Protein AF-A0A956LWU1-F1 (afdb_monomer)

Organism: Eiseniibacteriota bacterium (NCBI:txid2212470)

Foldseek 3Di:
DDPDPDDLVLLLCLLVVVDDPVSNVVLVVVLVVDVVSVVSSVVSNVVVVVVVPDPDDPDPPVVVVVVVVVVVVVVCVVVVPPPPPPPPVDCVVVVVVVVVVVVVVVVCVVPPPDDPDDPPPDPVCVPPDDPPCVVVVVVVVVVVVVVVVVVVVVVVVVVVVCVVVVVVVVVVVVVVVVVVVVVVVVVVVVVVVVVVVVPDPPPPPPPPPDD

Solvent-accessible surface area (backbone atoms only — not comparable to full-atom values): 12687 Å² total; per-residue (Å²): 134,84,82,72,90,71,59,68,66,61,44,49,36,54,47,73,63,74,50,55,74,78,57,41,56,55,52,50,55,48,35,75,74,30,70,65,58,36,51,50,32,50,53,47,40,50,51,52,48,55,63,66,65,49,79,81,70,83,75,60,70,74,52,53,56,51,51,52,50,48,54,51,50,53,50,48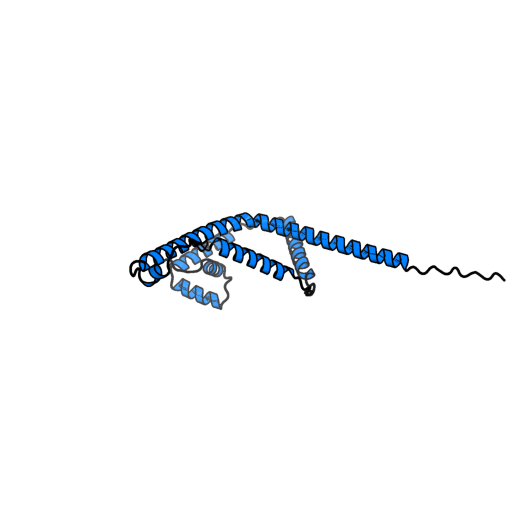,62,59,64,71,58,71,62,71,84,73,81,68,84,66,61,61,65,58,54,53,50,52,53,52,51,52,53,51,52,51,48,51,62,71,69,52,81,84,79,84,78,71,98,73,81,59,70,68,59,73,76,74,62,57,92,75,47,62,63,54,55,52,49,53,52,50,51,49,51,51,52,50,56,54,52,49,52,55,50,53,57,51,51,60,68,40,48,64,56,52,53,51,50,52,52,50,51,53,52,52,51,53,52,52,53,50,54,54,52,52,52,52,51,51,51,52,53,50,50,54,63,70,64,57,74,78,76,76,76,73,79,76,80,82,128

Mean predicted aligned error: 18.38 Å

pLDDT: mean 79.81, std 14.6, range [48.12, 98.44]

Secondary structure (DSSP, 8-state):
-------HHHHHHHHHT-S-HHHHHHHHHHHHH-HHHHHHHHHHHHHHHHHHHS--PPPPHHHHHHHHHHHHHHHHHHHTT---------SHHHHHHHHHHHHHHHHHHHH--S-S--TT--THHHHHS-TTSHHHHHHHHHHHHHHHHHHHHHHHHHHHHHHHHHHHHHHHHHHHHHHHHHHHHHHHHHHHHHHHHHT------------

Radius of gyration: 34.83 Å; Cα contacts (8 Å, |Δi|>4): 32; chains: 1; bounding box: 88×81×87 Å

InterPro domains:
  IPR041916 Anti-sigma factor, zinc-finger domain superfamily [G3DSA:1.10.10.1320] (8-59)
  IPR051474 Anti-sigma-K/W factor [PTHR37461] (7-109)

Sequence (211 aa):
MTRCACDQSLLLEFALGDLEPSQRSRVEAQVRQCPACASEVRRYRELIGDLGALPIAPFPIQLEEVLVRSAIQARRGMAGRKTAPRREFSWTPVLCAAAGLAIVAVLVLILRPGNLVGPGSSVDEVVYGGVGRGATAFQDLVELYANIQQGWRILVEFLTKLAPVWRALRAALAAVGAVRIGLAAVSVLAVVALLWRLGRPKRKMGHANAR

Structure (mmCIF, N/CA/C/O backbone):
data_AF-A0A956LWU1-F1
#
_entry.id   AF-A0A956LWU1-F1
#
loop_
_atom_site.group_PDB
_atom_site.id
_atom_site.type_symbol
_atom_site.label_atom_id
_atom_site.label_alt_id
_atom_site.label_comp_id
_atom_site.label_asym_id
_atom_site.label_entity_id
_atom_site.label_seq_id
_atom_site.pdbx_PDB_ins_code
_atom_site.Cartn_x
_atom_site.Cartn_y
_atom_site.Cartn_z
_atom_site.occupancy
_atom_site.B_iso_or_equiv
_atom_site.auth_seq_id
_atom_site.auth_comp_id
_atom_site.auth_asym_id
_atom_site.auth_atom_id
_atom_site.pdbx_PDB_model_num
ATOM 1 N N . MET A 1 1 ? -22.935 2.719 25.457 1.00 51.91 1 MET A N 1
ATOM 2 C CA . MET A 1 1 ? -22.063 1.858 24.629 1.00 51.91 1 MET A CA 1
ATOM 3 C C . MET A 1 1 ? -20.716 2.547 24.474 1.00 51.91 1 MET A C 1
ATOM 5 O O . MET A 1 1 ? -20.567 3.419 23.627 1.00 51.91 1 MET A O 1
ATOM 9 N N . THR A 1 2 ? -19.767 2.250 25.357 1.00 58.31 2 THR A N 1
ATOM 10 C CA . THR A 1 2 ? -18.397 2.772 25.292 1.00 58.31 2 THR A CA 1
ATOM 11 C C . THR A 1 2 ? -17.702 2.157 24.082 1.00 58.31 2 THR A C 1
ATOM 13 O O . THR A 1 2 ? -17.543 0.941 24.008 1.00 58.31 2 THR A O 1
ATOM 16 N N . ARG A 1 3 ? -17.333 2.986 23.098 1.00 67.56 3 ARG A N 1
ATOM 17 C CA . ARG A 1 3 ? -16.511 2.543 21.968 1.00 67.56 3 ARG A CA 1
ATOM 18 C C . ARG A 1 3 ? -15.149 2.148 22.529 1.00 67.56 3 ARG A C 1
ATOM 20 O O . ARG A 1 3 ? -14.429 3.001 23.041 1.00 67.56 3 ARG A O 1
ATOM 27 N N . CYS A 1 4 ? -14.834 0.859 22.501 1.00 78.00 4 CYS A N 1
ATOM 28 C CA . CYS A 1 4 ? -13.504 0.395 22.857 1.00 78.00 4 CYS A CA 1
ATOM 29 C C . CYS A 1 4 ? -12.555 0.778 21.715 1.00 78.00 4 CYS A C 1
ATOM 31 O O . CYS A 1 4 ? -12.878 0.554 20.551 1.00 78.00 4 CYS A O 1
ATOM 33 N N . ALA A 1 5 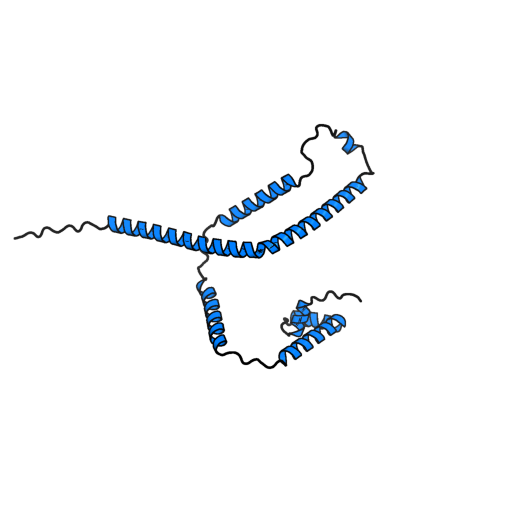? -11.411 1.380 22.031 1.00 83.25 5 ALA A N 1
ATOM 34 C CA . ALA A 1 5 ? -10.408 1.780 21.047 1.00 83.25 5 ALA A CA 1
ATOM 35 C C . ALA A 1 5 ? -9.516 0.589 20.631 1.00 83.25 5 ALA A C 1
ATOM 37 O O . ALA A 1 5 ? -8.294 0.716 20.618 1.00 83.25 5 ALA A O 1
ATOM 38 N N . CYS A 1 6 ? -10.099 -0.591 20.366 1.00 85.50 6 CYS A N 1
ATOM 39 C CA . CYS A 1 6 ? -9.339 -1.695 19.772 1.00 85.50 6 CYS A CA 1
ATOM 40 C C . CYS A 1 6 ? -9.097 -1.359 18.288 1.00 85.50 6 CYS A C 1
ATOM 42 O O . CYS A 1 6 ? -10.023 -0.992 17.565 1.00 85.50 6 CYS A O 1
ATOM 44 N N . ASP A 1 7 ? -7.847 -1.452 17.844 1.00 95.12 7 ASP A N 1
ATOM 45 C CA . ASP A 1 7 ? -7.496 -1.313 16.433 1.00 95.12 7 ASP A CA 1
ATOM 46 C C . ASP A 1 7 ? -8.076 -2.504 15.657 1.00 95.12 7 ASP A C 1
ATOM 48 O O . ASP A 1 7 ? -7.764 -3.664 15.942 1.00 95.12 7 ASP A O 1
ATOM 52 N N . GLN A 1 8 ? -8.954 -2.222 14.693 1.00 95.56 8 GLN A N 1
ATOM 53 C CA . GLN A 1 8 ? -9.636 -3.251 13.907 1.00 95.56 8 GLN A CA 1
ATOM 54 C C . GLN A 1 8 ? -8.660 -4.111 13.097 1.00 95.56 8 GLN A C 1
ATOM 56 O O . GLN A 1 8 ? -8.933 -5.293 12.888 1.00 95.56 8 GLN A O 1
ATOM 61 N N . SER A 1 9 ? -7.525 -3.545 12.673 1.00 96.62 9 SER A N 1
ATOM 62 C CA . SER A 1 9 ? -6.511 -4.288 11.920 1.00 96.62 9 SER A CA 1
ATOM 63 C C . SER A 1 9 ? -5.863 -5.378 12.782 1.00 96.62 9 SER A C 1
ATOM 65 O O . SER A 1 9 ? -5.813 -6.536 12.372 1.00 96.62 9 SER A O 1
ATOM 67 N N . LEU A 1 10 ? -5.508 -5.050 14.029 1.00 97.06 10 LEU A N 1
ATOM 68 C CA . LEU A 1 10 ? -4.947 -5.983 15.013 1.00 97.06 10 LEU A CA 1
ATOM 69 C C . LEU A 1 10 ? -5.917 -7.118 15.377 1.00 97.06 10 LEU A C 1
ATOM 71 O O . LEU A 1 10 ? -5.494 -8.261 15.549 1.00 97.06 10 LEU A O 1
ATOM 75 N N . LEU A 1 11 ? -7.220 -6.831 15.488 1.00 97.69 11 LEU A N 1
ATOM 76 C CA . LEU A 1 11 ? -8.232 -7.868 15.739 1.00 97.69 11 LEU A CA 1
ATOM 77 C C . LEU A 1 11 ? -8.407 -8.814 14.544 1.00 97.69 11 LEU A C 1
ATOM 79 O O . LEU A 1 11 ? -8.605 -10.014 14.750 1.00 97.69 11 LEU A O 1
ATOM 83 N N . LEU A 1 12 ? -8.313 -8.299 13.314 1.00 97.81 12 LEU A N 1
ATOM 84 C CA . LEU A 1 12 ? -8.358 -9.113 12.100 1.00 97.81 12 LEU A CA 1
ATOM 85 C C . LEU A 1 12 ? -7.115 -10.011 11.981 1.00 97.81 12 LEU A C 1
ATOM 87 O O . LEU A 1 12 ? -7.258 -11.211 11.761 1.00 97.81 12 LEU A O 1
ATOM 91 N N . GLU A 1 13 ? -5.912 -9.475 12.199 1.00 97.81 13 GLU A N 1
ATOM 92 C CA . GLU A 1 13 ? -4.665 -10.259 12.211 1.00 97.81 13 GLU A CA 1
ATOM 93 C C . GLU A 1 13 ? -4.673 -11.334 13.311 1.00 97.81 13 GLU A C 1
ATOM 95 O O . GLU A 1 13 ? -4.242 -12.471 13.096 1.00 97.81 13 GLU A O 1
ATOM 100 N N . PHE A 1 14 ? -5.233 -11.018 14.485 1.00 98.25 14 PHE A N 1
ATOM 101 C CA . PHE A 1 14 ? -5.454 -11.997 15.550 1.00 98.25 14 PHE A CA 1
ATOM 102 C C . PHE A 1 14 ? -6.432 -13.103 15.134 1.00 98.25 14 PHE A C 1
ATOM 104 O O . PHE A 1 14 ? -6.226 -14.268 15.481 1.00 98.25 14 PHE A O 1
ATOM 111 N N . ALA A 1 15 ? -7.498 -12.756 14.407 1.00 98.19 15 ALA A N 1
ATOM 112 C CA . ALA A 1 15 ? -8.467 -13.723 13.902 1.00 98.19 15 ALA A CA 1
ATOM 113 C C . ALA A 1 15 ? -7.870 -14.641 12.821 1.00 98.19 15 ALA A C 1
ATOM 115 O O . ALA A 1 15 ? -8.185 -15.830 12.824 1.00 98.19 15 ALA A O 1
ATOM 116 N N . LEU A 1 16 ? -6.991 -14.111 11.962 1.00 97.94 16 LEU A N 1
ATOM 117 C CA . LEU A 1 16 ? -6.249 -14.859 10.937 1.00 97.94 16 LEU A CA 1
ATOM 118 C C . LEU A 1 16 ? -5.131 -15.739 11.520 1.00 97.94 16 LEU A C 1
ATOM 120 O O . LEU A 1 16 ? -4.744 -16.726 10.904 1.00 97.94 16 LEU A O 1
ATOM 124 N N . GLY A 1 17 ? -4.639 -15.421 12.722 1.00 97.75 17 GLY A N 1
ATOM 125 C CA . GLY A 1 17 ? -3.536 -16.145 13.360 1.00 97.75 17 GLY A CA 1
ATOM 126 C C . GLY A 1 17 ? -2.142 -15.654 12.954 1.00 97.75 17 GLY A C 1
ATOM 127 O O . GLY A 1 17 ? -1.153 -16.287 13.329 1.00 97.75 17 GLY A O 1
ATOM 128 N N . ASP A 1 18 ? -2.059 -14.510 12.273 1.00 98.06 18 ASP A N 1
ATOM 129 C CA . ASP A 1 18 ? -0.823 -13.944 11.712 1.00 98.06 18 ASP A CA 1
ATOM 130 C C . ASP A 1 18 ? -0.031 -13.072 12.702 1.00 98.06 18 ASP A C 1
ATOM 132 O O . ASP A 1 18 ? 1.063 -12.602 12.396 1.00 98.06 18 ASP A O 1
ATOM 136 N N . LEU A 1 19 ? -0.543 -12.877 13.922 1.00 97.62 19 LEU A N 1
ATOM 137 C CA . LEU A 1 19 ? 0.148 -12.087 14.942 1.00 97.62 19 LEU A CA 1
ATOM 138 C C . LEU A 1 19 ? 1.375 -12.781 15.537 1.00 97.62 19 LEU A C 1
ATOM 140 O O . LEU A 1 19 ? 1.324 -13.965 15.899 1.00 97.62 19 LEU A O 1
ATOM 144 N N . GLU A 1 20 ? 2.422 -11.980 15.765 1.00 97.31 20 GLU A N 1
ATOM 145 C CA . GLU A 1 20 ? 3.628 -12.360 16.504 1.00 97.31 20 GLU A CA 1
ATOM 146 C C . GLU A 1 20 ? 3.269 -12.803 17.943 1.00 97.31 20 GLU A C 1
ATOM 148 O O . GLU A 1 20 ? 2.364 -12.220 18.556 1.00 97.31 20 GLU A O 1
ATOM 153 N N . PRO A 1 21 ? 3.955 -13.804 18.540 1.00 97.50 21 PRO A N 1
ATOM 154 C CA . PRO A 1 21 ? 3.586 -14.341 19.857 1.00 97.50 21 PRO A CA 1
ATOM 155 C C . PRO A 1 21 ? 3.470 -13.285 20.971 1.00 97.50 21 PRO A C 1
ATOM 157 O O . PRO A 1 21 ? 2.594 -13.371 21.837 1.00 97.50 21 PRO A O 1
ATOM 160 N N . SER A 1 22 ? 4.323 -12.257 20.930 1.00 95.50 22 SER A N 1
ATOM 161 C CA . SER A 1 22 ? 4.331 -11.153 21.895 1.00 95.50 22 SER A CA 1
ATOM 162 C C . SER A 1 22 ? 3.077 -10.272 21.792 1.00 95.50 22 SER A C 1
ATOM 164 O O . SER A 1 22 ? 2.502 -9.891 22.811 1.00 95.50 22 SER A O 1
ATOM 166 N N . GLN A 1 23 ? 2.606 -9.986 20.577 1.00 96.50 23 GLN A N 1
ATOM 167 C CA . GLN A 1 23 ? 1.397 -9.200 20.320 1.00 96.50 23 GLN A CA 1
ATOM 168 C C . GLN A 1 23 ? 0.133 -10.020 20.580 1.00 96.50 23 GLN A C 1
ATOM 170 O O . GLN A 1 23 ? -0.821 -9.519 21.178 1.00 96.50 23 GLN A O 1
ATOM 175 N N . ARG A 1 24 ? 0.153 -11.303 20.207 1.00 98.12 24 ARG A N 1
ATOM 176 C CA . ARG A 1 24 ? -0.963 -12.235 20.395 1.00 98.12 24 ARG A CA 1
ATOM 177 C C . ARG A 1 24 ? -1.422 -12.298 21.848 1.00 98.12 24 ARG A C 1
ATOM 179 O O . ARG A 1 24 ? -2.612 -12.165 22.104 1.00 98.12 24 ARG A O 1
ATOM 186 N N . SER A 1 25 ? -0.490 -12.438 22.793 1.00 97.81 25 SER A N 1
ATOM 187 C CA . SER A 1 25 ? -0.817 -12.497 24.227 1.00 97.81 25 SER A CA 1
ATOM 188 C C . SER A 1 25 ? -1.476 -11.211 24.752 1.00 97.81 25 SER A C 1
ATOM 190 O O . SER A 1 25 ? -2.388 -11.277 25.577 1.00 97.81 25 SER A O 1
ATOM 192 N N . ARG A 1 26 ? -1.079 -10.036 24.237 1.00 96.50 26 ARG A N 1
ATOM 193 C CA . ARG A 1 26 ? -1.695 -8.743 24.588 1.00 96.50 26 ARG A CA 1
ATOM 194 C C . ARG A 1 26 ? -3.123 -8.635 24.059 1.00 96.50 26 ARG A C 1
ATOM 196 O O . ARG A 1 26 ? -4.026 -8.286 24.817 1.00 96.50 26 ARG A O 1
ATOM 203 N N . VAL A 1 27 ? -3.326 -8.962 22.782 1.00 97.50 27 VAL A N 1
ATOM 204 C CA . VAL A 1 27 ? -4.657 -8.934 22.156 1.00 97.50 27 VAL A CA 1
ATOM 205 C C . VAL A 1 27 ? -5.572 -9.969 22.805 1.00 97.50 27 VAL A C 1
ATOM 207 O O . VAL A 1 27 ? -6.728 -9.673 23.090 1.00 97.50 27 VAL A O 1
ATOM 210 N N . GLU A 1 28 ? -5.055 -11.151 23.140 1.00 98.00 28 GLU A N 1
ATOM 211 C CA . GLU A 1 28 ? -5.815 -12.184 23.841 1.00 98.00 28 GLU A CA 1
ATOM 212 C C . GLU A 1 28 ? -6.288 -11.715 25.225 1.00 98.00 28 GLU A C 1
ATOM 214 O O . GLU A 1 28 ? -7.457 -11.902 25.571 1.00 98.00 28 GLU A O 1
ATOM 219 N N . ALA A 1 29 ? -5.424 -11.053 26.002 1.00 97.19 29 ALA A N 1
ATOM 220 C CA . ALA A 1 29 ? -5.810 -10.474 27.288 1.00 97.19 29 ALA A CA 1
ATOM 221 C C . ALA A 1 29 ? -6.917 -9.413 27.132 1.00 97.19 29 ALA A C 1
ATOM 223 O O . ALA A 1 29 ? -7.889 -9.420 27.889 1.00 97.19 29 ALA A O 1
ATOM 224 N N . GLN A 1 30 ? -6.818 -8.550 26.116 1.00 95.88 30 GLN A N 1
ATOM 225 C CA . GLN A 1 30 ? -7.833 -7.536 25.817 1.00 95.88 30 GLN A CA 1
ATOM 226 C C . GLN A 1 30 ? -9.166 -8.155 25.381 1.00 95.88 30 GLN A C 1
ATOM 228 O O . GLN A 1 30 ? -10.223 -7.739 25.853 1.00 95.88 30 GLN A O 1
ATOM 233 N N . VAL A 1 31 ? -9.131 -9.173 24.521 1.00 97.38 31 VAL A N 1
ATOM 234 C CA . VAL A 1 31 ? -10.320 -9.901 24.057 1.00 97.38 31 VAL A CA 1
ATOM 235 C C . VAL A 1 31 ? -11.033 -10.591 25.224 1.00 97.38 31 VAL A C 1
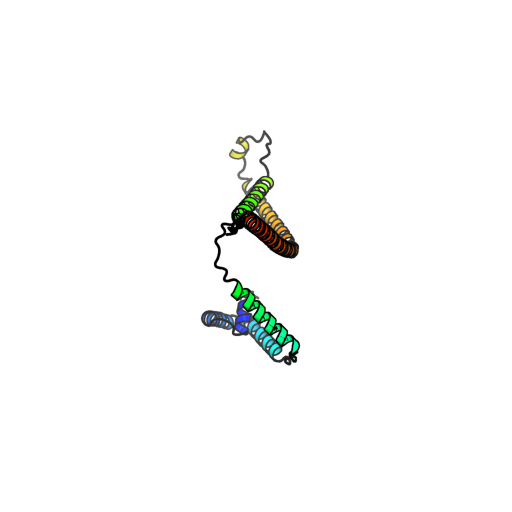ATOM 237 O O . VAL A 1 31 ? -12.260 -10.603 25.261 1.00 97.38 31 VAL A O 1
ATOM 240 N N . ARG A 1 32 ? -10.298 -11.101 26.221 1.00 97.62 32 ARG A N 1
ATOM 241 C CA . ARG A 1 32 ? -10.898 -11.669 27.444 1.00 97.62 32 ARG A CA 1
ATOM 242 C C . ARG A 1 32 ? -11.592 -10.620 28.318 1.00 97.62 32 ARG A C 1
ATOM 244 O O . ARG A 1 32 ? -12.561 -10.950 28.992 1.00 97.62 32 ARG A O 1
ATOM 251 N N . GLN A 1 33 ? -11.105 -9.379 28.324 1.00 96.56 33 GLN A N 1
ATOM 252 C CA . GLN A 1 33 ? -11.649 -8.295 29.153 1.00 96.56 33 GLN A CA 1
ATOM 253 C C . GLN A 1 33 ? -12.766 -7.502 28.460 1.00 96.56 33 GLN A C 1
ATOM 255 O O . GLN A 1 33 ? -13.621 -6.930 29.134 1.00 96.56 33 GLN A O 1
ATOM 260 N N . CYS A 1 34 ? -12.775 -7.452 27.125 1.00 96.44 34 CYS A N 1
ATOM 261 C CA . CYS A 1 34 ? -13.720 -6.655 26.351 1.00 96.44 34 CYS A CA 1
ATOM 262 C C . CYS A 1 34 ? -14.665 -7.537 25.511 1.00 96.44 34 CYS A C 1
ATOM 264 O O . CYS A 1 34 ? -14.254 -8.047 24.464 1.00 96.44 34 CYS A O 1
ATOM 266 N N . PRO A 1 35 ? -15.959 -7.654 25.879 1.00 95.12 35 PRO A N 1
ATOM 267 C CA . PRO A 1 35 ? -16.915 -8.471 25.128 1.00 95.12 35 PRO A CA 1
ATOM 268 C C . PRO A 1 35 ? -17.162 -7.955 23.702 1.00 95.12 35 PRO A C 1
ATOM 270 O O . PRO A 1 35 ? -17.510 -8.740 22.825 1.00 95.12 35 PRO A O 1
ATOM 273 N N . ALA A 1 36 ? -16.949 -6.657 23.451 1.00 95.19 36 ALA A N 1
ATOM 274 C CA . ALA A 1 36 ? -17.055 -6.075 22.114 1.00 95.19 36 ALA A CA 1
ATOM 275 C C . ALA A 1 36 ? -15.893 -6.497 21.197 1.00 95.19 36 ALA A C 1
ATOM 277 O O . ALA A 1 36 ? -16.150 -6.952 20.086 1.00 95.19 36 ALA A O 1
ATOM 278 N N . CYS A 1 37 ? -14.628 -6.431 21.650 1.00 96.75 37 CYS A N 1
ATOM 279 C CA . CYS A 1 37 ? -13.527 -6.943 20.821 1.00 96.75 37 CYS A CA 1
ATOM 280 C C . CYS A 1 37 ? -13.684 -8.479 20.621 1.00 96.75 37 CYS A C 1
ATOM 282 O O . CYS A 1 37 ? -13.349 -9.005 19.562 1.00 96.75 37 CYS A O 1
ATOM 284 N N . ALA A 1 38 ? -14.236 -9.214 21.602 1.00 97.25 38 ALA A N 1
ATOM 285 C CA . ALA A 1 38 ? -14.497 -10.654 21.479 1.00 97.25 38 ALA A CA 1
ATOM 286 C C . ALA A 1 38 ? -15.562 -11.008 20.428 1.00 97.25 38 ALA A C 1
ATOM 288 O O . ALA A 1 38 ? -15.382 -11.974 19.680 1.00 97.25 38 ALA A O 1
ATOM 289 N N . SER A 1 39 ? -16.655 -10.242 20.348 1.00 96.50 39 SER A N 1
ATOM 290 C CA . SER A 1 39 ? -17.680 -10.451 19.321 1.00 96.50 39 SER A CA 1
ATOM 291 C C . SER A 1 39 ? -17.161 -10.119 17.920 1.00 96.50 39 SER A C 1
ATOM 293 O O . SER A 1 39 ? -17.466 -10.854 16.982 1.00 96.50 39 SER A O 1
ATOM 295 N N . GLU A 1 40 ? -16.318 -9.091 17.773 1.00 96.81 40 GLU A N 1
ATOM 296 C CA . GLU A 1 40 ? -15.654 -8.785 16.499 1.00 96.81 40 GLU A CA 1
ATOM 297 C C . GLU A 1 40 ? -14.717 -9.910 16.046 1.00 96.81 40 GLU A C 1
ATOM 299 O O . GLU A 1 40 ? -14.809 -10.358 14.905 1.00 96.81 40 GLU A O 1
ATOM 304 N N . VAL A 1 41 ? -13.868 -10.438 16.936 1.00 98.12 41 VAL A N 1
ATOM 305 C CA . VAL A 1 41 ? -12.984 -11.571 16.606 1.00 98.12 41 VAL A CA 1
ATOM 306 C C . VAL A 1 41 ? -13.789 -12.809 16.213 1.00 98.12 41 VAL A C 1
ATOM 308 O O . VAL A 1 41 ? -13.417 -13.501 15.265 1.00 98.12 41 VAL A O 1
ATOM 311 N N . ARG A 1 42 ? -14.904 -13.097 16.902 1.00 98.44 42 ARG A N 1
ATOM 312 C CA . ARG A 1 42 ? -15.798 -14.200 16.518 1.00 98.44 42 ARG A CA 1
ATOM 313 C C . ARG A 1 42 ? -16.355 -13.986 15.109 1.00 98.44 42 ARG A C 1
ATOM 315 O O . ARG A 1 42 ? -16.256 -14.896 14.295 1.00 98.44 42 ARG A O 1
ATOM 322 N N . ARG A 1 43 ? -16.843 -12.780 14.806 1.00 97.94 43 ARG A N 1
ATOM 323 C CA . ARG A 1 43 ? -17.362 -12.422 13.480 1.00 97.94 43 ARG A CA 1
ATOM 324 C C . ARG A 1 43 ? -16.310 -12.580 12.380 1.00 97.94 43 ARG A C 1
ATOM 326 O O . ARG A 1 43 ? -16.626 -13.091 11.312 1.00 97.94 43 ARG A O 1
ATOM 333 N N . TYR A 1 44 ? -15.064 -12.172 12.625 1.00 98.25 44 TYR A N 1
ATOM 334 C CA . TYR A 1 44 ? -13.982 -12.385 11.659 1.00 98.25 44 TYR A CA 1
ATOM 335 C C . TYR A 1 44 ? -13.686 -13.868 11.447 1.00 98.25 44 TYR A C 1
ATOM 337 O O . TYR A 1 44 ? -13.508 -14.285 10.309 1.00 98.25 44 TYR A O 1
ATOM 345 N N . ARG A 1 45 ? -13.671 -14.680 12.510 1.00 98.38 45 ARG A N 1
ATOM 346 C CA . ARG A 1 45 ? -13.456 -16.132 12.392 1.00 98.38 45 ARG A CA 1
ATOM 347 C C . ARG A 1 45 ? -14.580 -16.834 11.638 1.00 98.38 45 ARG A C 1
ATOM 349 O O . ARG A 1 45 ? -14.287 -17.714 10.840 1.00 98.38 45 ARG A O 1
ATOM 356 N N . GLU A 1 46 ? -15.828 -16.437 11.868 1.00 98.31 46 GLU A N 1
ATOM 357 C CA . GLU A 1 46 ? -16.983 -16.909 11.094 1.00 98.31 46 GLU A CA 1
ATOM 358 C C . GLU A 1 46 ? -16.814 -16.549 9.615 1.00 98.31 46 GLU A C 1
ATOM 360 O O . GLU A 1 46 ? -16.840 -17.439 8.777 1.00 98.31 46 GLU A O 1
ATOM 365 N N . LEU A 1 47 ? -16.493 -15.288 9.302 1.00 98.06 47 LEU A N 1
ATOM 366 C CA . LEU A 1 47 ? -16.255 -14.848 7.925 1.00 98.06 47 LEU A CA 1
ATOM 367 C C . LEU A 1 47 ? -15.098 -15.605 7.252 1.00 98.06 47 LEU A C 1
ATOM 369 O O . LEU A 1 47 ? -15.205 -15.981 6.091 1.00 98.06 47 LEU A O 1
ATOM 373 N N . ILE A 1 48 ? -13.988 -15.836 7.959 1.00 97.88 48 ILE A N 1
ATOM 374 C CA . ILE A 1 48 ? -12.854 -16.625 7.450 1.00 97.88 48 ILE A CA 1
ATOM 375 C C . ILE A 1 48 ? -13.280 -18.080 7.212 1.00 97.88 48 ILE A C 1
ATOM 377 O O . ILE A 1 48 ? -12.885 -18.672 6.210 1.00 97.88 48 ILE A O 1
ATOM 381 N N . GLY A 1 49 ? -14.096 -18.647 8.104 1.00 97.31 49 GLY A N 1
ATOM 382 C CA . GLY A 1 49 ? -14.677 -19.979 7.947 1.00 97.31 49 GLY A CA 1
ATOM 383 C C . GLY A 1 49 ? -15.584 -20.075 6.722 1.00 97.31 49 GLY A C 1
ATOM 384 O O . GLY A 1 49 ? -15.408 -20.981 5.911 1.00 97.31 49 GLY A O 1
ATOM 385 N N . ASP A 1 50 ? -16.478 -19.103 6.540 1.00 97.62 50 ASP A N 1
ATOM 386 C CA . ASP A 1 50 ? -17.357 -19.001 5.374 1.00 97.62 50 ASP A CA 1
ATOM 387 C C . ASP A 1 50 ? -16.537 -18.882 4.085 1.00 97.62 50 ASP A C 1
ATOM 389 O O . ASP A 1 50 ? -16.796 -19.602 3.122 1.00 97.62 50 ASP A O 1
ATOM 393 N N . LEU A 1 51 ? -15.498 -18.034 4.088 1.00 96.00 51 LEU A N 1
ATOM 394 C CA . LEU A 1 51 ? -14.557 -17.871 2.975 1.00 96.00 51 LEU A CA 1
ATOM 395 C C . LEU A 1 51 ? -13.793 -19.162 2.655 1.00 96.00 51 LEU A C 1
ATOM 397 O O . LEU A 1 51 ? -13.585 -19.474 1.485 1.00 96.00 51 LEU A O 1
ATOM 401 N N . GLY A 1 52 ? -13.399 -19.922 3.678 1.00 95.44 52 GLY A N 1
ATOM 402 C CA . GLY A 1 52 ? -12.736 -21.217 3.525 1.00 95.44 52 GLY A CA 1
ATOM 403 C C . GLY A 1 52 ? -13.666 -22.339 3.057 1.00 95.44 52 GLY A C 1
ATOM 404 O O . GLY A 1 52 ? -13.193 -23.311 2.472 1.00 95.44 52 GLY A O 1
ATOM 405 N N . ALA A 1 53 ? -14.974 -22.208 3.287 1.00 96.81 53 ALA A N 1
ATOM 406 C CA . ALA A 1 53 ? -15.984 -23.166 2.847 1.00 96.81 53 ALA A CA 1
ATOM 407 C C . ALA A 1 53 ? -16.410 -22.974 1.382 1.00 96.81 53 ALA A C 1
ATOM 409 O O . ALA A 1 53 ? -17.077 -23.850 0.823 1.00 96.81 53 ALA A O 1
ATOM 410 N N . LEU A 1 54 ? -16.043 -21.855 0.741 1.00 96.31 54 LEU A N 1
ATOM 411 C CA . LEU A 1 54 ? -16.310 -21.677 -0.683 1.00 96.31 54 LEU A CA 1
ATOM 412 C C . LEU A 1 54 ? -15.599 -22.764 -1.503 1.00 96.31 54 LEU A C 1
ATOM 414 O O . LEU A 1 54 ? -14.438 -23.090 -1.239 1.00 96.31 54 LEU A O 1
ATOM 418 N N . PRO A 1 55 ? -16.266 -23.312 -2.535 1.00 95.38 55 PRO A N 1
ATOM 419 C CA . PRO A 1 55 ? -15.629 -24.258 -3.431 1.00 95.38 55 PRO A CA 1
ATOM 420 C C . PRO A 1 55 ? -14.422 -23.588 -4.086 1.00 95.38 55 PRO A C 1
ATOM 422 O O . PRO A 1 55 ? -14.523 -22.489 -4.638 1.00 95.38 55 PRO A O 1
ATOM 425 N N . ILE A 1 56 ? -13.278 -24.267 -4.035 1.00 92.12 56 ILE A N 1
ATOM 426 C CA . ILE A 1 56 ? -12.071 -23.824 -4.726 1.00 92.12 56 ILE A CA 1
ATOM 427 C C . ILE A 1 56 ? -12.397 -23.826 -6.218 1.00 92.12 56 ILE A C 1
ATOM 429 O O . ILE A 1 56 ? -12.587 -24.884 -6.822 1.00 92.12 56 ILE A O 1
ATOM 433 N N . ALA A 1 57 ? -12.508 -22.635 -6.805 1.00 89.19 57 ALA A N 1
ATOM 434 C CA . ALA A 1 57 ? -12.717 -22.510 -8.235 1.00 89.19 57 ALA A CA 1
ATOM 435 C C . ALA A 1 57 ? -11.542 -23.186 -8.962 1.00 89.19 57 ALA A C 1
ATOM 437 O O . ALA A 1 57 ? -10.389 -22.972 -8.568 1.00 89.19 57 ALA A O 1
ATOM 438 N N . PRO A 1 58 ? -11.802 -24.000 -10.002 1.00 90.81 58 PRO A N 1
ATOM 439 C CA . PRO A 1 58 ? -10.737 -24.639 -10.755 1.00 90.81 58 PRO A CA 1
ATOM 440 C C . PRO A 1 58 ? -9.820 -23.554 -11.306 1.00 90.81 58 PRO A C 1
ATOM 442 O O . PRO A 1 58 ? -10.248 -22.659 -12.038 1.00 90.81 58 PRO A O 1
ATOM 445 N N . PHE A 1 59 ? -8.557 -23.617 -10.905 1.00 87.12 59 PHE A N 1
ATOM 446 C CA . PHE A 1 59 ? -7.575 -22.640 -11.319 1.00 87.12 59 PHE A CA 1
ATOM 447 C C . PHE A 1 59 ? -7.245 -22.873 -12.801 1.00 87.12 59 PHE A C 1
ATOM 449 O O . PHE A 1 59 ? -6.812 -23.972 -13.159 1.00 87.12 59 PHE A O 1
ATOM 456 N N . PRO A 1 60 ? -7.476 -21.899 -13.698 1.00 90.50 60 PRO A N 1
ATOM 457 C CA . PRO A 1 60 ? -7.199 -22.094 -15.113 1.00 90.50 60 PRO A CA 1
ATOM 458 C C . PRO A 1 60 ? -5.690 -22.268 -15.317 1.00 90.50 60 PRO A C 1
ATOM 460 O O . PRO A 1 60 ? -4.908 -21.379 -14.989 1.00 90.50 60 PRO A O 1
ATOM 463 N N . ILE A 1 61 ? -5.287 -23.399 -15.904 1.00 89.81 61 ILE A N 1
ATOM 464 C CA . ILE A 1 61 ? -3.878 -23.793 -16.127 1.00 89.81 61 ILE A CA 1
ATOM 465 C C . ILE A 1 61 ? -3.079 -22.679 -16.830 1.00 89.81 61 ILE A C 1
ATOM 467 O O . ILE A 1 61 ? -1.910 -22.440 -16.541 1.00 89.81 61 ILE A O 1
ATOM 471 N N . GLN A 1 62 ? -3.736 -21.927 -17.715 1.00 90.19 62 GLN A N 1
ATOM 472 C CA . GLN A 1 62 ? -3.126 -20.813 -18.443 1.00 90.19 62 GLN A CA 1
ATOM 473 C C . GLN A 1 62 ? -2.710 -19.652 -17.521 1.00 90.19 62 GLN A C 1
ATOM 475 O O . GLN A 1 62 ? -1.732 -18.966 -17.816 1.00 90.19 62 GLN A O 1
ATOM 480 N N . LEU A 1 63 ? -3.411 -19.424 -16.400 1.00 90.19 63 LEU A N 1
ATOM 481 C CA . LEU A 1 63 ? -3.019 -18.404 -15.422 1.00 90.19 63 LEU A CA 1
ATOM 482 C C . LEU A 1 63 ? -1.816 -18.834 -14.586 1.00 90.19 63 LEU A C 1
ATOM 484 O O . LEU A 1 63 ? -1.067 -17.963 -14.149 1.00 90.19 63 LEU A O 1
ATOM 488 N N . GLU A 1 64 ? -1.604 -20.135 -14.379 1.00 90.69 64 GLU A N 1
ATOM 489 C CA . GLU A 1 64 ? -0.459 -20.631 -13.611 1.00 90.69 64 GLU A CA 1
ATOM 490 C C . GLU A 1 64 ? 0.846 -20.229 -14.285 1.00 90.69 64 GLU A C 1
ATOM 492 O O . GLU A 1 64 ? 1.711 -19.616 -13.661 1.00 90.69 64 GLU A O 1
ATOM 497 N N . GLU A 1 65 ? 0.940 -20.443 -15.597 1.00 91.06 65 GLU A N 1
ATOM 498 C CA . GLU A 1 65 ? 2.101 -20.011 -16.367 1.00 91.06 65 GLU A CA 1
ATOM 499 C C . GLU A 1 65 ? 2.303 -18.494 -16.318 1.00 91.06 65 GLU A C 1
ATOM 501 O O . GLU A 1 65 ? 3.438 -18.027 -16.205 1.00 91.06 65 GLU A O 1
ATOM 506 N N . VAL A 1 66 ? 1.226 -17.707 -16.386 1.00 91.44 66 VAL A N 1
ATOM 507 C CA . VAL A 1 66 ? 1.305 -16.238 -16.338 1.00 91.44 66 VAL A CA 1
ATOM 508 C C . VAL A 1 66 ? 1.765 -15.758 -14.959 1.00 91.44 66 VAL A C 1
ATOM 510 O O . VAL A 1 66 ? 2.625 -14.878 -14.865 1.00 91.44 66 VAL A O 1
ATOM 513 N N . LEU A 1 67 ? 1.257 -16.350 -13.879 1.00 91.81 67 LEU A N 1
ATOM 514 C CA . LEU A 1 67 ? 1.642 -16.010 -12.510 1.00 91.81 67 LEU A CA 1
ATOM 515 C C . LEU A 1 67 ? 3.074 -16.444 -12.203 1.00 91.81 67 LEU A C 1
ATOM 517 O O . LEU A 1 67 ? 3.851 -15.646 -11.684 1.00 91.81 67 LEU A O 1
ATOM 521 N N . VAL A 1 68 ? 3.476 -17.643 -12.619 1.00 93.62 68 VAL A N 1
ATOM 522 C CA . VAL A 1 68 ? 4.860 -18.111 -12.480 1.00 93.62 68 VAL A CA 1
ATOM 523 C C . VAL A 1 68 ? 5.808 -17.227 -13.293 1.00 93.62 68 VAL A C 1
ATOM 525 O O . VAL A 1 68 ? 6.825 -16.767 -12.767 1.00 93.62 68 VAL A O 1
ATOM 528 N N . ARG A 1 69 ? 5.475 -16.899 -14.550 1.00 92.31 69 ARG A N 1
ATOM 529 C CA . ARG A 1 69 ? 6.295 -15.990 -15.372 1.00 92.31 69 ARG A CA 1
ATOM 530 C C . ARG A 1 69 ? 6.380 -14.595 -14.766 1.00 92.31 69 ARG A C 1
ATOM 532 O O . ARG A 1 69 ? 7.477 -14.040 -14.727 1.00 92.31 69 ARG A O 1
ATOM 539 N N . SER A 1 70 ? 5.276 -14.038 -14.271 1.00 90.19 70 SER A N 1
ATOM 540 C CA . SER A 1 70 ? 5.275 -12.705 -13.655 1.00 90.19 70 SER A CA 1
ATOM 541 C C . SER A 1 70 ? 6.053 -12.682 -12.335 1.00 90.19 70 SER A C 1
ATOM 543 O O . SER A 1 70 ? 6.852 -11.770 -12.126 1.00 90.19 70 SER A O 1
ATOM 545 N N . ALA A 1 71 ? 5.945 -13.718 -11.498 1.00 91.75 71 ALA A N 1
ATOM 546 C CA . ALA A 1 71 ? 6.743 -13.862 -10.281 1.00 91.75 71 ALA A CA 1
ATOM 547 C C . ALA A 1 71 ? 8.247 -13.977 -10.589 1.00 91.75 71 ALA A C 1
ATOM 549 O O . ALA A 1 71 ? 9.075 -13.331 -9.937 1.00 91.75 71 ALA A O 1
ATOM 550 N N . ILE A 1 72 ? 8.619 -14.743 -11.622 1.00 92.44 72 ILE A N 1
ATOM 551 C CA . ILE A 1 72 ? 10.009 -14.851 -12.089 1.00 92.44 72 ILE A CA 1
ATOM 552 C C . ILE A 1 72 ? 10.506 -13.508 -12.638 1.00 92.44 72 ILE A C 1
ATOM 554 O O . ILE A 1 72 ? 11.619 -13.094 -12.314 1.00 92.44 72 ILE A O 1
ATOM 558 N N . GLN A 1 73 ? 9.706 -12.806 -13.444 1.00 89.69 73 GLN A N 1
ATOM 559 C CA . GLN A 1 73 ? 10.060 -11.487 -13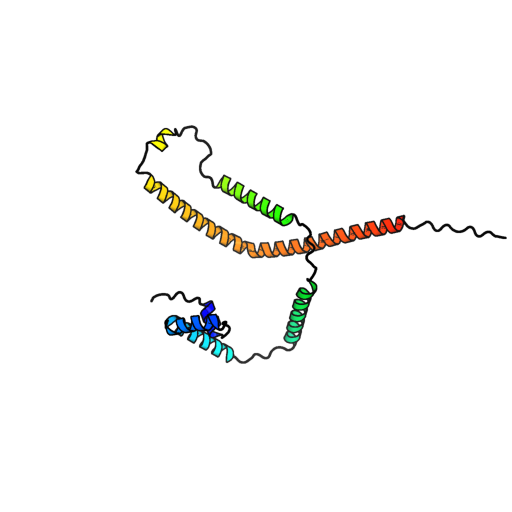.977 1.00 89.69 73 GLN A CA 1
ATOM 560 C C . GLN A 1 73 ? 10.217 -10.449 -12.862 1.00 89.69 73 GLN A C 1
ATOM 562 O O . GLN A 1 73 ? 11.200 -9.709 -12.868 1.00 89.69 73 GLN A O 1
ATOM 567 N N . ALA A 1 74 ? 9.324 -10.439 -11.870 1.00 87.12 74 ALA A N 1
ATOM 568 C CA . ALA A 1 74 ? 9.422 -9.569 -10.703 1.00 87.12 74 ALA A CA 1
ATOM 569 C C . ALA A 1 74 ? 10.704 -9.851 -9.904 1.00 87.12 74 ALA A C 1
ATOM 571 O O . ALA A 1 74 ? 11.467 -8.927 -9.613 1.00 87.12 74 ALA A O 1
ATOM 572 N N . ARG A 1 75 ? 11.015 -11.129 -9.636 1.00 86.31 75 ARG A N 1
ATOM 573 C CA . ARG A 1 75 ? 12.275 -11.517 -8.979 1.00 86.31 75 ARG A CA 1
ATOM 574 C C . ARG A 1 75 ? 13.502 -11.110 -9.787 1.00 86.31 75 ARG A C 1
ATOM 576 O O . ARG A 1 75 ? 14.454 -10.593 -9.209 1.00 86.31 75 ARG A O 1
ATOM 583 N N . ARG A 1 76 ? 13.499 -11.302 -11.109 1.00 86.00 76 ARG A N 1
ATOM 584 C CA . ARG A 1 76 ? 14.614 -10.897 -11.985 1.00 86.00 76 ARG A CA 1
ATOM 585 C C . ARG A 1 76 ? 14.782 -9.377 -12.030 1.00 86.00 76 ARG A C 1
ATOM 587 O O . ARG A 1 76 ? 15.911 -8.900 -11.964 1.00 86.00 76 ARG A O 1
ATOM 594 N N . GLY A 1 77 ? 13.683 -8.624 -12.061 1.00 77.69 77 GLY A N 1
ATOM 595 C CA . GLY A 1 77 ? 13.694 -7.162 -11.990 1.00 77.69 77 GLY A CA 1
ATOM 596 C C . GLY A 1 77 ? 14.266 -6.629 -10.674 1.00 77.69 77 GLY A C 1
ATOM 597 O O . GLY A 1 77 ? 14.971 -5.621 -10.675 1.00 77.69 77 GLY A O 1
ATOM 598 N N . MET A 1 78 ? 14.031 -7.329 -9.560 1.00 74.62 78 MET A N 1
ATOM 599 C CA . MET A 1 78 ? 14.631 -6.991 -8.265 1.00 74.62 78 MET A CA 1
ATOM 600 C C . MET A 1 78 ? 16.097 -7.442 -8.157 1.00 74.62 78 MET A C 1
ATOM 602 O O . MET A 1 78 ? 16.935 -6.690 -7.664 1.00 74.62 78 MET A O 1
ATOM 606 N N . ALA A 1 79 ? 16.438 -8.635 -8.652 1.00 76.12 79 ALA A N 1
ATOM 607 C CA . ALA A 1 79 ? 17.794 -9.182 -8.572 1.00 76.12 79 ALA A CA 1
ATOM 608 C C . ALA A 1 79 ? 18.797 -8.442 -9.478 1.00 76.12 79 ALA A C 1
ATOM 610 O O . ALA A 1 79 ? 19.947 -8.246 -9.086 1.00 76.12 79 ALA A O 1
ATOM 611 N N . GLY A 1 80 ? 18.364 -7.980 -10.657 1.00 60.44 80 GLY A N 1
ATOM 612 C CA . GLY A 1 80 ? 19.204 -7.248 -11.613 1.00 60.44 80 GLY A CA 1
ATOM 613 C C . GLY A 1 80 ? 19.507 -5.797 -11.223 1.00 60.44 80 GLY A C 1
ATOM 614 O O . GLY A 1 80 ? 20.364 -5.165 -11.834 1.00 60.44 80 GLY A O 1
ATOM 615 N N . ARG A 1 81 ? 18.845 -5.259 -10.191 1.00 57.00 81 ARG A N 1
ATOM 616 C CA . ARG A 1 81 ? 19.027 -3.874 -9.725 1.00 57.00 81 ARG A CA 1
ATOM 617 C C . ARG A 1 81 ? 19.959 -3.733 -8.525 1.00 57.00 81 ARG A C 1
ATOM 619 O O . ARG A 1 81 ? 19.955 -2.702 -7.864 1.00 57.00 81 ARG A O 1
ATOM 626 N N . LYS A 1 82 ? 20.842 -4.709 -8.299 1.00 53.94 82 LYS A N 1
ATOM 627 C CA . LYS A 1 82 ? 22.068 -4.499 -7.513 1.00 53.94 82 LYS A CA 1
ATOM 628 C C . LYS A 1 82 ? 23.129 -3.755 -8.335 1.00 53.94 82 LYS A C 1
ATOM 630 O O . LYS A 1 82 ? 24.307 -4.092 -8.291 1.00 53.94 82 LYS A O 1
ATOM 635 N N . THR A 1 83 ? 22.737 -2.735 -9.098 1.00 54.41 83 THR A N 1
ATOM 636 C CA . THR A 1 83 ? 23.695 -1.697 -9.473 1.00 54.41 83 THR A CA 1
ATOM 637 C C . THR A 1 83 ? 24.127 -1.076 -8.158 1.00 54.41 83 THR A C 1
ATOM 639 O O . THR A 1 83 ? 23.315 -0.420 -7.503 1.00 54.41 83 THR A O 1
ATOM 642 N N . ALA A 1 84 ? 25.363 -1.362 -7.736 1.00 56.31 84 ALA A N 1
ATOM 643 C CA . ALA A 1 84 ? 26.000 -0.675 -6.622 1.00 56.31 84 ALA A CA 1
ATOM 644 C C . ALA A 1 84 ? 25.636 0.810 -6.724 1.00 56.31 84 ALA A C 1
ATOM 646 O O . ALA A 1 84 ? 25.681 1.335 -7.843 1.00 56.31 84 ALA A O 1
ATOM 647 N N . PRO A 1 85 ? 25.204 1.465 -5.632 1.00 54.38 85 PRO A N 1
ATOM 648 C CA . PRO A 1 85 ? 24.798 2.856 -5.686 1.00 54.38 85 PRO A CA 1
ATOM 649 C C . PRO A 1 85 ? 25.998 3.664 -6.169 1.00 54.38 85 PRO A C 1
ATOM 651 O O . PRO A 1 85 ? 26.885 4.022 -5.395 1.00 54.38 85 PRO A O 1
ATOM 654 N N . ARG A 1 86 ? 26.055 3.933 -7.477 1.00 56.34 86 ARG A N 1
ATOM 655 C CA . ARG A 1 86 ? 26.889 4.985 -8.020 1.00 56.34 86 ARG A CA 1
ATOM 656 C C . ARG A 1 86 ? 26.336 6.226 -7.351 1.00 56.34 86 ARG A C 1
ATOM 658 O O . ARG A 1 86 ? 25.216 6.640 -7.642 1.00 56.34 86 ARG A O 1
ATOM 665 N N . ARG A 1 87 ? 27.082 6.745 -6.375 1.00 51.94 87 ARG A N 1
ATOM 666 C CA . ARG A 1 87 ? 26.870 8.065 -5.782 1.00 51.94 87 ARG A CA 1
ATOM 667 C C . ARG A 1 87 ? 27.115 9.100 -6.877 1.00 51.94 87 ARG A C 1
ATOM 669 O O . ARG A 1 87 ? 28.108 9.814 -6.867 1.00 51.94 87 ARG A O 1
ATOM 676 N N . GLU A 1 88 ? 26.238 9.137 -7.867 1.00 60.91 88 GLU A N 1
ATOM 677 C CA . GLU A 1 88 ? 26.099 10.292 -8.725 1.00 60.91 88 GLU A CA 1
ATOM 678 C C . GLU A 1 88 ? 25.469 11.346 -7.830 1.00 60.91 88 GLU A C 1
ATOM 680 O O . GLU A 1 88 ? 24.337 11.205 -7.361 1.00 60.91 88 GLU A O 1
ATOM 685 N N . PHE A 1 89 ? 26.284 12.335 -7.479 1.00 57.84 89 PHE A N 1
ATOM 686 C CA . PHE A 1 89 ? 25.905 13.464 -6.651 1.00 57.84 89 PHE A CA 1
ATOM 687 C C . PHE A 1 89 ? 24.872 14.278 -7.432 1.00 57.84 89 PHE A C 1
ATOM 689 O O . PHE A 1 89 ? 25.191 15.230 -8.138 1.00 57.84 89 PHE A O 1
ATOM 696 N N . SER A 1 90 ? 23.624 13.822 -7.414 1.00 65.44 90 SER A N 1
ATOM 697 C CA . SER A 1 90 ? 22.539 14.490 -8.107 1.00 65.44 90 SER A CA 1
ATOM 698 C C . SER A 1 90 ? 22.197 15.732 -7.289 1.00 65.44 90 SER A C 1
ATOM 700 O O . SER A 1 90 ? 21.933 15.618 -6.094 1.00 65.44 90 SER A O 1
ATOM 702 N N . TRP A 1 91 ? 22.218 16.910 -7.911 1.00 77.12 91 TRP A N 1
ATOM 703 C CA . TRP A 1 91 ? 21.800 18.178 -7.293 1.00 77.12 91 TRP A CA 1
ATOM 704 C C . TRP A 1 91 ? 20.271 18.334 -7.275 1.00 77.12 91 TRP A C 1
ATOM 706 O O . TRP A 1 91 ? 19.728 19.276 -6.708 1.00 77.12 91 TRP A O 1
ATOM 716 N N . THR A 1 92 ? 19.556 17.375 -7.860 1.00 74.38 92 THR A N 1
ATOM 717 C CA . THR A 1 92 ? 18.095 17.269 -7.878 1.00 74.38 92 THR A CA 1
ATOM 718 C C . THR A 1 92 ? 17.407 17.411 -6.510 1.00 74.38 92 THR A C 1
ATOM 720 O O . THR A 1 92 ? 16.465 18.197 -6.440 1.00 74.38 92 THR A O 1
ATOM 723 N N . PRO A 1 93 ? 17.835 16.756 -5.409 1.00 72.88 93 PRO A N 1
ATOM 724 C CA . PRO A 1 93 ? 17.224 16.970 -4.098 1.00 72.88 93 PRO A CA 1
ATOM 725 C C . PRO A 1 93 ? 17.449 18.395 -3.571 1.00 72.88 93 PRO A C 1
ATOM 727 O O . PRO A 1 93 ? 16.555 18.940 -2.932 1.00 72.88 93 PRO A O 1
ATOM 730 N N . VAL A 1 94 ? 18.585 19.028 -3.888 1.00 79.38 94 VAL A N 1
ATOM 731 C CA . VAL A 1 94 ? 18.876 20.419 -3.492 1.00 79.38 94 VAL A CA 1
ATOM 732 C C . VAL A 1 94 ? 17.970 21.393 -4.247 1.00 79.38 94 VAL A C 1
ATOM 734 O O . VAL A 1 94 ? 17.377 22.281 -3.642 1.00 79.38 94 VAL A O 1
ATOM 737 N N . LEU A 1 95 ? 17.791 21.183 -5.554 1.00 78.19 95 LEU A N 1
ATOM 738 C CA . LEU A 1 95 ? 16.892 21.989 -6.384 1.00 78.19 95 LEU A CA 1
ATOM 739 C C . LEU A 1 95 ? 15.419 21.825 -5.972 1.00 78.19 95 LEU A C 1
ATOM 741 O O . LEU A 1 95 ? 14.693 22.814 -5.902 1.00 78.19 95 LEU A O 1
ATOM 745 N N . CYS A 1 96 ? 14.980 20.607 -5.635 1.00 76.12 96 CYS A N 1
ATOM 746 C CA . CYS A 1 96 ? 13.629 20.375 -5.112 1.00 76.12 96 CYS A CA 1
ATOM 747 C C . CYS A 1 96 ? 13.414 21.028 -3.739 1.00 76.12 96 CYS A C 1
ATOM 749 O O . CYS A 1 96 ? 12.352 21.605 -3.506 1.00 76.12 96 CYS A O 1
ATOM 751 N N . ALA A 1 97 ? 14.410 20.980 -2.848 1.00 73.19 97 ALA A N 1
ATOM 752 C CA . ALA A 1 97 ? 14.336 21.644 -1.549 1.00 73.19 97 ALA A CA 1
ATOM 753 C C . ALA A 1 97 ? 14.266 23.173 -1.696 1.00 73.19 97 ALA A C 1
ATOM 755 O O . ALA A 1 97 ? 13.434 23.810 -1.052 1.00 73.19 97 ALA A O 1
ATOM 756 N N . ALA A 1 98 ? 15.070 23.754 -2.594 1.00 79.38 98 ALA A N 1
ATOM 757 C CA . ALA A 1 98 ? 15.055 25.187 -2.881 1.00 79.38 98 ALA A CA 1
ATOM 758 C C . ALA A 1 98 ? 13.703 25.654 -3.450 1.00 79.38 98 ALA A C 1
ATOM 760 O O . ALA A 1 98 ? 13.168 26.672 -3.013 1.00 79.38 98 ALA A O 1
ATOM 761 N N . ALA A 1 99 ? 13.112 24.885 -4.370 1.00 78.88 99 ALA A N 1
ATOM 762 C CA . ALA A 1 99 ? 11.792 25.188 -4.922 1.00 78.88 99 ALA A CA 1
ATOM 763 C C . ALA A 1 99 ? 10.682 25.120 -3.856 1.00 78.88 99 ALA A C 1
ATOM 765 O O . ALA A 1 99 ? 9.816 25.992 -3.814 1.00 78.88 99 ALA A O 1
ATOM 766 N N . GLY A 1 100 ? 10.732 24.128 -2.959 1.00 76.75 100 GLY A N 1
ATOM 767 C CA . GLY A 1 100 ? 9.798 24.030 -1.833 1.00 76.75 100 GLY A CA 1
ATOM 768 C C . GLY A 1 100 ? 9.894 25.230 -0.886 1.00 76.75 100 GLY A C 1
ATOM 769 O O . GLY A 1 100 ? 8.875 25.812 -0.522 1.00 76.75 100 GLY A O 1
ATOM 770 N N . LEU A 1 101 ? 11.118 25.651 -0.552 1.00 76.75 101 LEU A N 1
ATOM 771 C CA . LEU A 1 101 ? 11.374 26.824 0.291 1.00 76.75 101 LEU A CA 1
ATOM 772 C C . LEU A 1 101 ? 10.854 28.122 -0.338 1.00 76.75 101 LEU A C 1
ATOM 77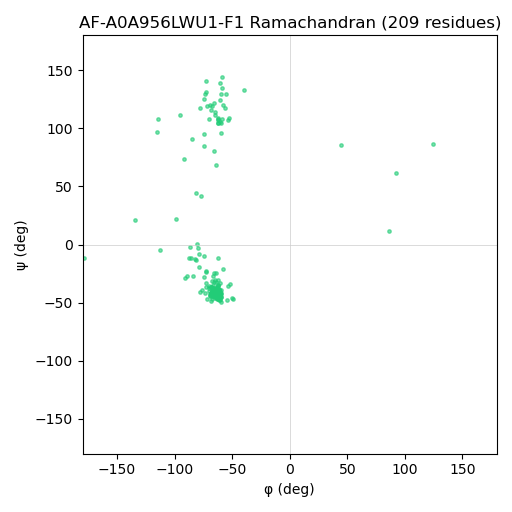4 O O . LEU A 1 101 ? 10.250 28.935 0.358 1.00 76.75 101 LEU A O 1
ATOM 778 N N . ALA A 1 102 ? 11.030 28.296 -1.650 1.00 76.31 102 ALA A N 1
ATOM 779 C CA . ALA A 1 102 ? 10.519 29.460 -2.369 1.00 76.31 102 ALA A CA 1
ATOM 780 C C . ALA A 1 102 ? 8.982 29.535 -2.332 1.00 76.31 102 ALA A C 1
ATOM 782 O O . ALA A 1 102 ? 8.429 30.605 -2.085 1.00 76.31 102 ALA A O 1
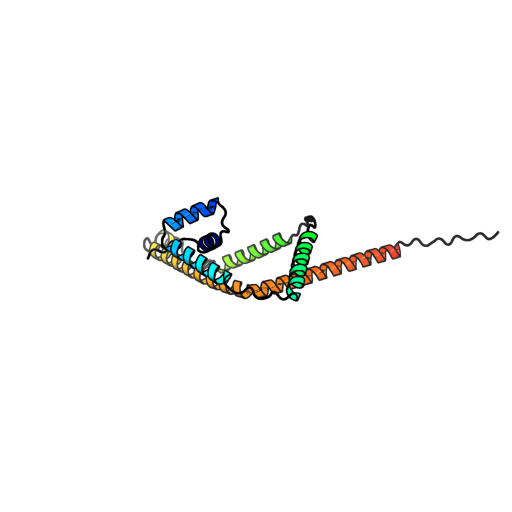ATOM 783 N N . ILE A 1 103 ? 8.287 28.405 -2.510 1.00 81.38 103 ILE A N 1
ATOM 784 C CA . ILE A 1 103 ? 6.818 28.351 -2.436 1.00 81.38 103 ILE A CA 1
ATOM 785 C C . ILE A 1 103 ? 6.333 28.695 -1.026 1.00 81.38 103 ILE A C 1
ATOM 787 O O . ILE A 1 103 ? 5.414 29.496 -0.882 1.00 81.38 103 ILE A O 1
ATOM 791 N N . VAL A 1 104 ? 6.965 28.140 0.015 1.00 80.81 104 VAL A N 1
ATOM 792 C CA . VAL A 1 104 ? 6.618 28.461 1.410 1.00 80.81 104 VAL A CA 1
ATOM 793 C C . VAL A 1 104 ? 6.861 29.941 1.702 1.00 80.81 104 VAL A C 1
ATOM 795 O O . VAL A 1 104 ? 6.001 30.579 2.296 1.00 80.81 104 VAL A O 1
ATOM 798 N N . ALA A 1 105 ? 7.977 30.514 1.245 1.00 76.50 105 ALA A N 1
ATOM 799 C CA . ALA A 1 105 ? 8.270 31.934 1.432 1.00 76.50 105 ALA A CA 1
ATOM 800 C C . ALA A 1 105 ? 7.216 32.837 0.770 1.00 76.50 105 ALA A C 1
ATOM 802 O O . ALA A 1 105 ? 6.731 33.771 1.405 1.00 76.50 105 ALA A O 1
ATOM 803 N N . VAL A 1 106 ? 6.812 32.530 -0.469 1.00 77.62 106 VAL A N 1
ATOM 804 C CA . VAL A 1 106 ? 5.737 33.250 -1.174 1.00 77.62 106 VAL A CA 1
ATOM 805 C C . VAL A 1 106 ? 4.404 33.092 -0.447 1.00 77.62 106 VAL A C 1
ATOM 807 O O . VAL A 1 106 ? 3.684 34.070 -0.266 1.00 77.62 106 VAL A O 1
ATOM 810 N N . LEU A 1 107 ? 4.087 31.884 0.021 1.00 78.50 107 LEU A N 1
ATOM 811 C CA . LEU A 1 107 ? 2.846 31.612 0.735 1.00 78.50 107 LEU A CA 1
ATOM 812 C C . LEU A 1 107 ? 2.789 32.365 2.072 1.00 78.50 107 LEU A C 1
ATOM 814 O O . LEU A 1 107 ? 1.767 32.966 2.372 1.00 78.50 107 LEU A O 1
ATOM 818 N N . VAL A 1 108 ? 3.885 32.397 2.838 1.00 80.25 108 VAL A N 1
ATOM 819 C CA . VAL A 1 108 ? 4.009 33.200 4.068 1.00 80.25 108 VAL A CA 1
ATOM 820 C C . VAL A 1 108 ? 3.865 34.685 3.743 1.00 80.25 108 VAL A C 1
ATOM 822 O O . VAL A 1 108 ? 3.183 35.387 4.479 1.00 80.25 108 VAL A O 1
ATOM 825 N N . LEU A 1 109 ? 4.448 35.168 2.642 1.00 74.19 109 LEU A N 1
ATOM 826 C CA . LEU A 1 109 ? 4.332 36.570 2.231 1.00 74.19 109 LEU A CA 1
ATOM 827 C C . LEU A 1 109 ? 2.880 36.961 1.902 1.00 74.19 109 LEU A C 1
ATOM 829 O O . LEU A 1 109 ? 2.443 38.039 2.291 1.00 74.19 109 LEU A O 1
ATOM 833 N N . ILE A 1 110 ? 2.138 36.080 1.220 1.00 74.06 110 ILE A N 1
ATOM 834 C CA . ILE A 1 110 ? 0.727 36.279 0.845 1.00 74.06 110 ILE A CA 1
ATOM 835 C C . ILE A 1 110 ? -0.200 36.128 2.057 1.00 74.06 110 ILE A C 1
ATOM 837 O O . ILE A 1 110 ? -1.147 36.894 2.211 1.00 74.06 110 ILE A O 1
ATOM 841 N N . LEU A 1 111 ? 0.062 35.140 2.916 1.00 71.56 111 LEU A N 1
ATOM 842 C CA . LEU A 1 111 ? -0.749 34.846 4.097 1.00 71.56 111 LEU A CA 1
ATOM 843 C C . LEU A 1 111 ? -0.478 35.786 5.263 1.00 71.56 111 LEU A C 1
ATOM 845 O O . LEU A 1 111 ? -1.202 35.685 6.243 1.00 71.56 111 LEU A O 1
ATOM 849 N N . ARG A 1 112 ? 0.539 36.657 5.202 1.00 70.56 112 ARG A N 1
ATOM 850 C CA . ARG A 1 112 ? 0.793 37.668 6.233 1.00 70.56 112 ARG A CA 1
ATOM 851 C C . ARG A 1 112 ? -0.253 38.782 6.078 1.00 70.56 112 ARG A C 1
ATOM 853 O O . ARG A 1 112 ? -0.049 39.686 5.264 1.00 70.56 112 ARG A O 1
ATOM 860 N N . PRO A 1 113 ? -1.376 38.756 6.817 1.00 51.94 113 PRO A N 1
ATOM 861 C CA . PRO A 1 113 ? -2.409 39.760 6.664 1.00 51.94 113 PRO A CA 1
ATOM 862 C C . PRO A 1 113 ? -1.906 41.000 7.404 1.00 51.94 113 PRO A C 1
ATOM 864 O O . PRO A 1 113 ? -1.662 40.956 8.607 1.00 51.94 113 PRO A O 1
ATOM 867 N N . GLY A 1 114 ? -1.702 42.101 6.687 1.00 55.56 114 GLY A N 1
ATOM 868 C CA . GLY A 1 114 ? -1.543 43.406 7.330 1.00 55.56 114 GLY A CA 1
ATOM 869 C C . GLY A 1 114 ? -0.114 43.834 7.653 1.00 55.56 114 GLY A C 1
ATOM 870 O O . GLY A 1 114 ? 0.194 44.130 8.798 1.00 55.56 114 GLY A O 1
ATOM 871 N N . ASN A 1 115 ? 0.742 43.973 6.638 1.00 48.72 115 ASN A N 1
ATOM 872 C CA . ASN A 1 115 ? 1.889 44.888 6.754 1.00 48.72 115 ASN A CA 1
ATOM 873 C C . ASN A 1 115 ? 2.116 45.783 5.525 1.00 48.72 115 ASN A C 1
ATOM 875 O O . ASN A 1 115 ? 3.192 46.351 5.354 1.00 48.72 115 ASN A O 1
ATOM 879 N N . LEU A 1 116 ? 1.084 45.980 4.701 1.00 49.44 116 LEU A N 1
ATOM 880 C CA . LEU A 1 116 ? 1.034 47.098 3.759 1.00 49.44 116 LEU A CA 1
ATOM 881 C C . LEU A 1 116 ? 0.333 48.286 4.435 1.00 49.44 116 LEU A C 1
ATOM 883 O O . LEU A 1 116 ? -0.827 48.576 4.185 1.00 49.44 116 LEU A O 1
ATOM 887 N N . VAL A 1 117 ? 1.073 48.901 5.359 1.00 50.62 117 VAL A N 1
ATOM 888 C CA . VAL A 1 117 ? 1.251 50.356 5.474 1.00 50.62 117 VAL A CA 1
ATOM 889 C C . VAL A 1 117 ? -0.025 51.202 5.327 1.00 50.62 117 VAL A C 1
ATOM 891 O O . VAL A 1 117 ? -0.299 51.767 4.272 1.00 50.62 117 VAL A O 1
ATOM 894 N N . GLY A 1 118 ? -0.745 51.383 6.436 1.00 49.03 118 GLY A N 1
ATOM 895 C CA . GLY A 1 118 ? -1.448 52.637 6.708 1.00 49.03 118 GLY A CA 1
ATOM 896 C C . GLY A 1 118 ? -0.551 53.513 7.594 1.00 49.03 118 GLY A C 1
ATOM 897 O O . GLY A 1 118 ? -0.319 53.133 8.743 1.00 49.03 118 GLY A O 1
ATOM 898 N N . PRO A 1 119 ? 0.002 54.641 7.115 1.00 48.12 119 PRO A N 1
ATOM 899 C CA . PRO A 1 119 ? 0.784 55.551 7.947 1.00 48.12 119 PRO A CA 1
ATOM 900 C C . PRO A 1 119 ? -0.177 56.323 8.859 1.00 48.12 119 PRO A C 1
ATOM 902 O O . PRO A 1 119 ? -0.652 57.397 8.504 1.00 48.12 119 PRO A O 1
ATOM 905 N N . GLY A 1 120 ? -0.538 55.743 10.005 1.00 53.81 120 GLY A N 1
ATOM 906 C CA . GLY A 1 120 ? -1.465 56.403 10.928 1.00 53.81 120 GLY A CA 1
ATOM 907 C C . GLY A 1 120 ? -1.804 55.686 12.232 1.00 53.81 120 GLY A C 1
ATOM 908 O O . GLY A 1 120 ? -2.366 56.327 13.110 1.00 53.81 120 GLY A O 1
ATOM 909 N N . SER A 1 121 ? -1.466 54.406 12.425 1.00 53.47 121 SER A N 1
ATOM 910 C CA . SER A 1 121 ? -1.698 53.754 13.722 1.00 53.47 121 SER A CA 1
ATOM 911 C C . SER A 1 121 ? -0.535 54.046 14.673 1.00 53.47 121 SER A C 1
ATOM 913 O O . SER A 1 121 ? 0.478 53.344 14.687 1.00 53.47 121 SER A O 1
ATOM 915 N N . SER A 1 122 ? -0.669 55.128 15.432 1.00 56.66 122 SER A N 1
ATOM 916 C CA . SER A 1 122 ? 0.206 55.507 16.539 1.00 56.66 122 SER A CA 1
ATOM 917 C C . SER A 1 122 ? 0.302 54.387 17.577 1.00 56.66 122 SER A C 1
ATOM 919 O O . SER A 1 122 ? -0.701 53.863 18.059 1.00 56.66 122 SER A O 1
ATOM 921 N N . VAL A 1 123 ? 1.540 54.048 17.935 1.00 58.81 123 VAL A N 1
ATOM 922 C CA . VAL A 1 123 ? 1.921 52.986 18.882 1.00 58.81 123 VAL A CA 1
ATOM 923 C C . VAL A 1 123 ? 1.302 53.196 20.277 1.00 58.81 123 VAL A C 1
ATOM 925 O O . VAL A 1 123 ? 1.104 52.234 21.018 1.00 58.81 123 VAL A O 1
ATOM 928 N N . ASP A 1 124 ? 0.898 54.426 20.602 1.00 58.31 124 ASP A N 1
ATOM 929 C CA . ASP A 1 124 ? 0.285 54.787 21.884 1.00 58.31 124 ASP A CA 1
ATOM 930 C C . ASP A 1 124 ? -1.095 54.148 22.121 1.00 58.31 124 ASP A C 1
ATOM 932 O O . ASP A 1 124 ? -1.472 53.897 23.267 1.00 58.31 124 ASP A O 1
ATOM 936 N N . GLU A 1 125 ? -1.825 53.781 21.063 1.00 58.22 125 GLU A N 1
ATOM 937 C CA . GLU A 1 125 ? -3.136 53.127 21.199 1.00 58.22 125 GLU A CA 1
ATOM 938 C C . GLU A 1 125 ? -3.022 51.623 21.525 1.00 58.22 125 GLU A C 1
ATOM 940 O O . GLU A 1 125 ? -3.945 51.018 22.075 1.00 58.22 125 GLU A O 1
ATOM 945 N N . VAL A 1 126 ? -1.859 51.019 21.250 1.00 59.09 126 VAL A N 1
ATOM 946 C CA . VAL A 1 126 ? -1.567 49.600 21.524 1.00 59.09 126 VAL A CA 1
ATOM 947 C C . VAL A 1 126 ? -1.109 49.383 22.968 1.00 59.09 126 VAL A C 1
ATOM 949 O O . VAL A 1 126 ? -1.332 48.311 23.526 1.00 59.09 126 VAL A O 1
ATOM 952 N N . VAL A 1 127 ? -0.503 50.392 23.600 1.00 63.22 127 VAL A N 1
ATOM 953 C CA . VAL A 1 127 ? 0.085 50.250 24.943 1.00 63.22 127 VAL A CA 1
ATOM 954 C C . VAL A 1 127 ? -0.906 50.594 26.063 1.00 63.22 127 VAL A C 1
ATOM 956 O O . VAL A 1 127 ? -0.825 49.999 27.135 1.00 63.22 127 VAL A O 1
ATOM 959 N N . TYR A 1 128 ? -1.886 51.476 25.823 1.00 58.34 128 TYR A N 1
ATOM 960 C CA . TYR A 1 128 ? -2.804 51.943 26.878 1.00 58.34 128 TYR A CA 1
ATOM 961 C C . TYR A 1 128 ? -4.272 51.503 26.735 1.00 58.34 128 TYR A C 1
ATOM 963 O O . TYR A 1 128 ? -5.067 51.726 27.648 1.00 58.34 128 TYR A O 1
ATOM 971 N N . GLY A 1 129 ? -4.651 50.827 25.644 1.00 54.56 129 GLY A N 1
ATOM 972 C CA . GLY A 1 129 ? -6.037 50.435 25.376 1.00 54.56 129 GLY A CA 1
ATOM 973 C C . GLY A 1 129 ? -6.297 48.925 25.349 1.00 54.56 129 GLY A C 1
ATOM 974 O O . GLY A 1 129 ? -6.229 48.304 24.288 1.00 54.56 129 GLY A O 1
ATOM 975 N N . GLY A 1 130 ? -6.759 48.353 26.468 1.00 48.91 130 GLY A N 1
ATOM 976 C CA . GLY A 1 130 ? -7.798 47.315 26.390 1.00 48.91 130 GLY A CA 1
ATOM 977 C C . GLY A 1 130 ? -7.516 45.962 27.043 1.00 48.91 130 GLY A C 1
ATOM 978 O O . GLY A 1 130 ? -7.262 44.972 26.363 1.00 48.91 130 GLY A O 1
ATOM 979 N N . VAL A 1 131 ? -7.814 45.867 28.341 1.00 54.09 131 VAL A N 1
ATOM 980 C CA . VAL A 1 131 ? -8.101 44.588 29.029 1.00 54.09 131 VAL A CA 1
ATOM 981 C C . VAL A 1 131 ? -9.356 43.894 28.439 1.00 54.09 131 VAL A C 1
ATOM 983 O O . VAL A 1 131 ? -9.588 42.713 28.670 1.00 54.09 131 VAL A O 1
ATOM 986 N N . GLY A 1 132 ? -10.140 44.592 27.602 1.00 54.56 132 GLY A N 1
ATOM 987 C CA . GLY A 1 132 ? -11.287 44.048 26.858 1.00 54.56 132 GLY A CA 1
ATOM 988 C C . GLY A 1 132 ? -10.972 43.375 25.508 1.00 54.56 132 GLY A C 1
ATOM 989 O O . GLY A 1 132 ? -11.845 42.699 24.973 1.00 54.56 132 GLY A O 1
ATOM 990 N N . ARG A 1 133 ? -9.754 43.502 24.948 1.00 55.41 133 ARG A N 1
ATOM 991 C CA . ARG A 1 133 ? -9.381 42.874 23.653 1.00 55.41 133 ARG A CA 1
ATOM 992 C C . ARG A 1 133 ? -8.849 41.442 23.770 1.00 55.41 133 ARG A C 1
ATOM 994 O O . ARG A 1 133 ? -8.733 40.751 22.763 1.00 55.41 133 ARG A O 1
ATOM 1001 N N . GLY A 1 134 ? -8.546 40.962 24.977 1.00 57.41 134 GLY A N 1
ATOM 1002 C CA . GLY A 1 134 ? -8.083 39.580 25.172 1.00 57.41 134 GLY A CA 1
ATOM 1003 C C . GLY A 1 134 ? -9.109 38.536 24.712 1.00 57.41 134 GLY A C 1
ATOM 1004 O O . GLY A 1 134 ? -8.733 37.501 24.169 1.00 57.41 134 GLY A O 1
ATOM 1005 N N . ALA A 1 135 ? -10.404 38.841 24.856 1.00 63.72 135 ALA A N 1
ATOM 1006 C CA . ALA A 1 135 ? -11.482 37.975 24.386 1.00 63.72 135 ALA A CA 1
ATOM 1007 C C . ALA A 1 135 ? -11.574 37.936 22.850 1.00 63.72 135 ALA A C 1
ATOM 1009 O O . ALA A 1 135 ? -11.734 36.861 22.278 1.00 63.72 135 ALA A O 1
ATOM 1010 N N . THR A 1 136 ? -11.400 39.078 22.173 1.00 71.00 136 THR A N 1
ATOM 1011 C CA . THR A 1 136 ? -11.463 39.141 20.704 1.00 71.00 136 THR A CA 1
ATOM 1012 C C . THR A 1 136 ? -10.231 38.510 20.058 1.00 71.00 136 THR A C 1
ATOM 1014 O O . THR A 1 136 ? -10.373 37.786 19.086 1.00 71.00 136 THR A O 1
ATOM 1017 N N . ALA A 1 137 ? -9.039 38.661 20.647 1.00 73.31 137 ALA A N 1
ATOM 1018 C CA . ALA A 1 137 ? -7.821 38.035 20.124 1.00 73.31 137 ALA A CA 1
ATOM 1019 C C . ALA A 1 137 ? -7.883 36.497 20.148 1.00 73.31 137 ALA A C 1
ATOM 1021 O O . ALA A 1 137 ? -7.388 35.833 19.237 1.00 73.31 137 ALA A O 1
ATOM 1022 N N . PHE A 1 138 ? -8.503 35.918 21.182 1.00 76.44 138 PHE A N 1
ATOM 1023 C CA . PHE A 1 138 ? -8.704 34.471 21.252 1.00 76.44 138 PHE A CA 1
ATOM 1024 C C . PHE A 1 138 ? -9.728 34.001 20.212 1.00 76.44 138 PHE A C 1
ATOM 1026 O O . PHE A 1 138 ? -9.554 32.948 19.604 1.00 76.44 138 PHE A O 1
ATOM 1033 N N . GLN A 1 139 ? -10.767 34.801 19.973 1.00 78.44 139 GLN A N 1
ATOM 1034 C CA . GLN A 1 139 ? -11.799 34.517 18.981 1.00 78.44 139 GLN A CA 1
ATOM 1035 C C . GLN A 1 139 ? -11.252 34.611 17.546 1.00 78.44 139 GLN A C 1
ATOM 1037 O O . GLN A 1 139 ? -11.473 33.692 16.761 1.00 78.44 139 GLN A O 1
ATOM 1042 N N . ASP A 1 140 ? -10.420 35.614 17.256 1.00 77.50 140 ASP A N 1
ATOM 1043 C CA . ASP A 1 140 ? -9.702 35.753 15.982 1.00 77.50 140 ASP A CA 1
ATOM 1044 C C . ASP A 1 140 ? -8.733 34.580 15.744 1.00 77.50 140 ASP A C 1
ATOM 1046 O O . ASP A 1 140 ? -8.630 34.054 14.635 1.00 77.50 140 ASP A O 1
ATOM 1050 N N . LEU A 1 141 ? -8.043 34.108 16.792 1.00 76.19 141 LEU A N 1
ATOM 1051 C CA . LEU A 1 141 ? -7.179 32.922 16.720 1.00 76.19 141 LEU A CA 1
ATOM 1052 C C . LEU A 1 141 ? -7.969 31.636 16.444 1.00 76.19 141 LEU A C 1
ATOM 1054 O O . LEU A 1 141 ? -7.508 30.782 15.682 1.00 76.19 141 LEU A O 1
ATOM 1058 N N . VAL A 1 142 ? -9.150 31.488 17.047 1.00 86.62 142 VAL A N 1
ATOM 1059 C CA . VAL A 1 142 ? -10.031 30.336 16.812 1.00 86.62 142 VAL A CA 1
ATOM 1060 C C . VAL A 1 142 ? -10.590 30.363 15.387 1.00 86.62 142 VAL A C 1
ATOM 1062 O O . VAL A 1 142 ? -10.584 29.325 14.721 1.00 86.62 142 VAL A O 1
ATOM 1065 N N . GLU A 1 143 ? -10.996 31.527 14.879 1.00 82.50 143 GLU A N 1
ATOM 1066 C CA . GLU A 1 143 ? -11.431 31.681 13.485 1.00 82.50 143 GLU A CA 1
ATOM 1067 C C . GLU A 1 143 ? -10.292 31.415 12.494 1.00 82.50 143 GLU A C 1
ATOM 1069 O O . GLU A 1 143 ? -10.489 30.724 11.490 1.00 82.50 143 GLU A O 1
ATOM 1074 N N . LEU A 1 144 ? -9.071 31.867 12.799 1.00 83.00 144 LEU A N 1
ATOM 1075 C CA . LEU A 1 144 ? -7.886 31.552 12.003 1.00 83.00 144 LEU A CA 1
ATOM 1076 C C . LEU A 1 144 ? -7.643 30.037 11.956 1.00 83.00 144 LEU A C 1
ATOM 1078 O O . LEU A 1 144 ? -7.407 29.475 10.885 1.00 83.00 144 LEU A O 1
ATOM 1082 N N . TYR A 1 145 ? -7.736 29.359 13.102 1.00 85.38 145 TYR A N 1
ATOM 1083 C CA . TYR A 1 145 ? -7.549 27.912 13.180 1.00 85.38 145 TYR A CA 1
ATOM 1084 C C . TYR A 1 145 ? -8.617 27.147 12.384 1.00 85.38 145 TYR A C 1
ATOM 1086 O O . TYR A 1 145 ? -8.289 26.207 11.653 1.00 85.38 145 TYR A O 1
ATOM 1094 N N . ALA A 1 146 ? -9.881 27.570 12.470 1.00 87.62 146 ALA A N 1
ATOM 1095 C CA . ALA A 1 146 ? -10.979 26.982 11.706 1.00 87.62 146 ALA A CA 1
ATOM 1096 C C . ALA A 1 146 ? -10.774 27.153 10.189 1.00 87.62 146 ALA A C 1
ATOM 1098 O O . ALA A 1 146 ? -10.882 26.179 9.436 1.00 87.62 146 ALA A O 1
ATOM 1099 N N . ASN A 1 147 ? -10.378 28.351 9.747 1.00 82.88 147 ASN A N 1
ATOM 1100 C CA . ASN A 1 147 ? -10.073 28.632 8.344 1.00 82.88 147 ASN A CA 1
ATOM 1101 C C . ASN A 1 147 ? -8.875 27.814 7.831 1.00 82.88 147 ASN A C 1
ATOM 1103 O O . ASN A 1 147 ? -8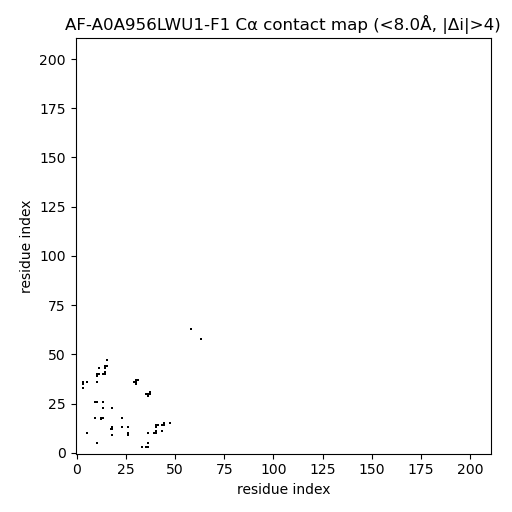.911 27.301 6.710 1.00 82.88 147 ASN A O 1
ATOM 1107 N N . ILE A 1 148 ? -7.842 27.611 8.658 1.00 84.44 148 ILE A N 1
ATOM 1108 C CA . ILE A 1 148 ? -6.696 26.754 8.317 1.00 84.44 148 ILE A CA 1
ATOM 1109 C C . ILE A 1 148 ? -7.132 25.294 8.156 1.00 84.44 148 ILE A C 1
ATOM 1111 O O . ILE A 1 148 ? -6.757 24.651 7.172 1.00 84.44 148 ILE A O 1
ATOM 1115 N N . GLN A 1 149 ? -7.945 24.757 9.073 1.00 88.88 149 GLN A N 1
ATOM 1116 C CA . GLN A 1 149 ? -8.453 23.388 8.939 1.00 88.88 149 GLN A CA 1
ATOM 1117 C C . GLN A 1 149 ? -9.307 23.205 7.679 1.00 88.88 149 GLN A C 1
ATOM 1119 O O . GLN A 1 149 ? -9.203 22.174 7.005 1.00 88.88 149 GLN A O 1
ATOM 1124 N N . GLN A 1 150 ? -10.133 24.196 7.340 1.00 88.31 150 GLN A N 1
ATOM 1125 C CA . GLN A 1 150 ? -10.960 24.155 6.138 1.00 88.31 150 GLN A CA 1
ATOM 1126 C C . GLN A 1 150 ? -10.103 24.205 4.865 1.00 88.31 150 GLN A C 1
ATOM 1128 O O . GLN A 1 150 ? -10.303 23.389 3.961 1.00 88.31 150 GLN A O 1
ATOM 1133 N N . GLY A 1 151 ? -9.085 25.072 4.831 1.00 83.00 151 GLY A N 1
ATOM 1134 C CA . GLY A 1 151 ? -8.101 25.113 3.749 1.00 83.00 151 GLY A CA 1
ATOM 1135 C C . GLY A 1 151 ? -7.346 23.790 3.588 1.00 83.00 151 GLY A C 1
ATOM 1136 O O . GLY A 1 151 ? -7.151 23.318 2.467 1.00 83.00 151 GLY A O 1
ATOM 1137 N N . TRP A 1 152 ? -6.993 23.132 4.696 1.00 88.81 152 TRP A N 1
ATOM 1138 C CA . TRP A 1 152 ? -6.295 21.847 4.669 1.00 88.81 152 TRP A CA 1
ATOM 1139 C C . TRP A 1 152 ? -7.128 20.728 4.034 1.00 88.81 152 TRP A C 1
ATOM 1141 O O . TRP A 1 152 ? -6.602 19.943 3.246 1.00 88.81 152 TRP A O 1
ATOM 1151 N N . ARG A 1 153 ? -8.438 20.667 4.311 1.00 88.50 153 ARG A N 1
ATOM 1152 C CA . ARG A 1 153 ? -9.324 19.684 3.661 1.00 88.50 153 ARG A CA 1
ATOM 1153 C C . ARG A 1 153 ? -9.379 19.877 2.150 1.00 88.50 153 ARG A C 1
ATOM 1155 O O . ARG A 1 153 ? -9.212 18.902 1.422 1.00 88.50 153 ARG A O 1
ATOM 1162 N N . ILE A 1 154 ? -9.543 21.119 1.691 1.00 86.75 154 ILE A N 1
ATOM 1163 C CA . ILE A 1 154 ? -9.570 21.449 0.258 1.00 86.75 154 ILE A CA 1
ATOM 1164 C C . ILE A 1 154 ? -8.241 21.055 -0.401 1.00 86.75 154 ILE A C 1
ATOM 1166 O O . ILE A 1 154 ? -8.231 20.465 -1.481 1.00 86.75 154 ILE A O 1
ATOM 1170 N N . LEU A 1 155 ? -7.116 21.311 0.273 1.00 79.38 155 LEU A N 1
ATOM 1171 C CA . LEU A 1 155 ? -5.787 20.934 -0.207 1.00 79.38 155 LEU A CA 1
ATOM 1172 C C . LEU A 1 155 ? -5.640 19.412 -0.364 1.00 79.38 155 LEU A C 1
ATOM 1174 O O . LEU A 1 155 ? -5.149 18.943 -1.390 1.00 79.38 155 LEU A O 1
ATOM 1178 N N . VAL A 1 156 ? -6.076 18.630 0.628 1.00 84.69 156 VAL A N 1
ATOM 1179 C CA . VAL A 1 156 ? -6.024 17.157 0.585 1.00 84.69 156 VAL A CA 1
ATOM 1180 C C . VAL A 1 156 ? -6.915 16.609 -0.533 1.00 84.69 156 VAL A C 1
ATOM 1182 O O . VAL A 1 156 ? -6.509 15.713 -1.276 1.00 84.69 156 VAL A O 1
ATOM 1185 N N . GLU A 1 157 ? -8.112 17.165 -0.704 1.00 88.88 157 GLU A N 1
ATOM 1186 C CA . GLU A 1 157 ? -9.034 16.762 -1.766 1.00 88.88 157 GLU A CA 1
ATOM 1187 C C . GLU A 1 157 ? -8.478 17.094 -3.164 1.00 88.88 157 GLU A C 1
ATOM 1189 O O . GLU A 1 157 ? -8.575 16.303 -4.103 1.00 88.88 157 GLU A O 1
ATOM 1194 N N . PHE A 1 158 ? -7.793 18.229 -3.298 1.00 85.50 158 PHE A N 1
ATOM 1195 C CA . PHE A 1 158 ? -7.098 18.602 -4.526 1.00 85.50 158 PHE A CA 1
ATOM 1196 C C . PHE A 1 158 ? -5.892 17.690 -4.813 1.00 85.50 158 PHE A C 1
ATOM 1198 O O . PHE A 1 158 ? -5.724 17.199 -5.932 1.00 85.50 158 PHE A O 1
ATOM 1205 N N . LEU A 1 159 ? -5.077 17.393 -3.795 1.00 79.81 159 LEU A N 1
ATOM 1206 C CA . LEU A 1 159 ? -3.913 16.506 -3.904 1.00 79.81 159 LEU A CA 1
ATOM 1207 C C . LEU A 1 159 ? -4.304 15.072 -4.279 1.00 79.81 159 LEU A C 1
ATOM 1209 O O . LEU A 1 159 ? -3.633 14.439 -5.096 1.00 79.81 159 LEU A O 1
ATOM 1213 N N . THR A 1 160 ? -5.403 14.558 -3.728 1.00 83.69 160 THR A N 1
ATOM 1214 C CA . THR A 1 160 ? -5.910 13.221 -4.073 1.00 83.69 160 THR A CA 1
ATOM 1215 C C . THR A 1 160 ? -6.412 13.157 -5.517 1.00 83.69 160 THR A C 1
ATOM 1217 O O . THR A 1 160 ? -6.115 12.182 -6.210 1.00 83.69 160 THR A O 1
ATOM 1220 N N . LYS A 1 161 ? -7.054 14.217 -6.032 1.00 86.50 161 LYS A N 1
ATOM 1221 C CA . LYS A 1 161 ? -7.410 14.330 -7.462 1.00 86.50 161 LYS A CA 1
ATOM 1222 C C . LYS A 1 161 ? -6.192 14.454 -8.385 1.00 86.50 161 LYS A C 1
ATOM 1224 O O . LYS A 1 161 ? -6.250 14.014 -9.531 1.00 86.50 161 LYS A O 1
ATOM 1229 N N . LEU A 1 162 ? -5.073 14.988 -7.894 1.00 82.69 162 LEU A N 1
ATOM 1230 C CA . LEU A 1 162 ? -3.807 15.079 -8.633 1.00 82.69 162 LEU A CA 1
ATOM 1231 C C . LEU A 1 162 ? -2.972 13.791 -8.620 1.00 82.69 162 LEU A C 1
ATOM 1233 O O . LEU A 1 162 ? -2.056 13.655 -9.433 1.00 82.69 162 LEU A O 1
ATOM 1237 N N . ALA A 1 163 ? -3.284 12.818 -7.760 1.00 80.50 163 ALA A N 1
ATOM 1238 C CA . ALA A 1 163 ? -2.576 11.538 -7.698 1.00 80.50 163 ALA A CA 1
ATOM 1239 C C . ALA A 1 163 ? -2.420 10.819 -9.063 1.00 80.50 163 ALA A C 1
ATOM 1241 O O . ALA A 1 163 ? -1.305 10.375 -9.363 1.00 80.50 163 ALA A O 1
ATOM 1242 N N . PRO A 1 164 ? -3.453 10.700 -9.927 1.00 80.38 164 PRO A N 1
ATOM 1243 C CA . PRO A 1 164 ? -3.294 10.099 -11.255 1.00 80.38 164 PRO A CA 1
ATOM 1244 C C . PRO A 1 164 ? -2.404 10.933 -12.188 1.00 80.38 164 PRO A C 1
ATOM 1246 O O . PRO A 1 164 ? -1.580 10.362 -12.904 1.00 80.38 164 PRO A O 1
ATOM 1249 N N . VAL A 1 165 ? -2.498 12.266 -12.133 1.00 80.12 165 VAL A N 1
ATOM 1250 C CA . VAL A 1 165 ? -1.650 13.177 -12.924 1.00 80.12 165 VAL A CA 1
ATOM 1251 C C . VAL A 1 165 ? -0.187 13.016 -12.525 1.00 80.12 165 VAL A C 1
ATOM 1253 O O . VAL A 1 165 ? 0.681 12.920 -13.387 1.00 80.12 165 VAL A O 1
ATOM 1256 N N . TRP A 1 166 ? 0.094 12.888 -11.227 1.00 69.88 166 TRP A N 1
ATOM 1257 C CA . TRP A 1 166 ? 1.450 12.667 -10.733 1.00 69.88 166 TRP A CA 1
ATOM 1258 C C . TRP A 1 166 ? 2.030 11.325 -11.194 1.00 69.88 166 TRP A C 1
ATOM 1260 O O . TRP A 1 166 ? 3.205 11.246 -11.553 1.00 69.88 166 TRP A O 1
ATOM 1270 N N . ARG A 1 167 ? 1.211 10.264 -11.245 1.00 77.50 167 ARG A N 1
ATOM 1271 C CA . ARG A 1 167 ? 1.628 8.958 -11.786 1.00 77.50 167 ARG A CA 1
ATOM 1272 C C . ARG A 1 167 ? 1.942 9.043 -13.281 1.00 77.50 167 ARG A C 1
ATOM 1274 O O . ARG A 1 167 ? 2.980 8.530 -13.698 1.00 77.50 167 ARG A O 1
ATOM 1281 N N . ALA A 1 168 ? 1.102 9.727 -14.060 1.00 74.75 168 ALA A N 1
ATOM 1282 C CA . ALA A 1 168 ? 1.329 9.949 -15.488 1.00 74.75 168 ALA A CA 1
ATOM 1283 C C . ALA A 1 168 ? 2.581 10.805 -15.743 1.00 74.75 168 ALA A C 1
ATOM 1285 O O . ALA A 1 168 ? 3.418 10.444 -16.568 1.00 74.75 168 ALA A O 1
ATOM 1286 N N . LEU A 1 169 ? 2.771 11.880 -14.974 1.00 68.12 169 LEU A N 1
ATOM 1287 C CA . LEU A 1 169 ? 3.942 12.751 -15.058 1.00 68.12 169 LEU A CA 1
ATOM 1288 C C . LEU A 1 169 ? 5.230 11.999 -14.703 1.00 68.12 169 LEU A C 1
ATOM 1290 O O . LEU A 1 169 ? 6.239 12.141 -15.388 1.00 68.12 169 LEU A O 1
ATOM 1294 N N . ARG A 1 170 ? 5.201 11.149 -13.670 1.00 76.06 170 ARG A N 1
ATOM 1295 C CA . ARG A 1 170 ? 6.349 10.322 -13.273 1.00 76.06 170 ARG A CA 1
ATOM 1296 C C . ARG A 1 170 ? 6.686 9.267 -14.329 1.00 76.06 170 ARG A C 1
ATOM 1298 O O . ARG A 1 170 ? 7.865 9.037 -14.583 1.00 76.06 170 ARG A O 1
ATOM 1305 N N . ALA A 1 171 ? 5.680 8.668 -14.969 1.00 74.69 171 ALA A N 1
ATOM 1306 C CA . ALA A 1 171 ? 5.872 7.751 -16.093 1.00 74.69 171 ALA A CA 1
ATOM 1307 C C . ALA A 1 171 ? 6.453 8.470 -17.325 1.00 74.69 171 ALA A C 1
ATOM 1309 O O . ALA A 1 171 ? 7.406 7.979 -17.930 1.00 74.69 171 ALA A O 1
ATOM 1310 N N . ALA A 1 172 ? 5.953 9.667 -17.643 1.00 68.50 172 ALA A N 1
ATOM 1311 C CA . ALA A 1 172 ? 6.473 10.499 -18.724 1.00 68.50 172 ALA A CA 1
ATOM 1312 C C . ALA A 1 172 ? 7.920 10.950 -18.456 1.00 68.50 172 ALA A C 1
ATOM 1314 O O . ALA A 1 172 ? 8.777 10.825 -19.325 1.00 68.50 172 ALA A O 1
ATOM 1315 N N . LEU A 1 173 ? 8.236 11.394 -17.236 1.00 65.69 173 LEU A N 1
ATOM 1316 C CA . LEU A 1 173 ? 9.598 11.762 -16.835 1.00 65.69 173 LEU A CA 1
ATOM 1317 C C . LEU A 1 173 ? 10.557 10.565 -16.867 1.00 65.69 173 LEU A C 1
ATOM 1319 O O . LEU A 1 173 ? 11.704 10.718 -17.284 1.00 65.69 173 LEU A O 1
ATOM 1323 N N . ALA A 1 174 ? 10.098 9.369 -16.486 1.00 71.44 174 ALA A N 1
ATOM 1324 C CA . ALA A 1 174 ? 10.887 8.144 -16.607 1.00 71.44 174 ALA A CA 1
ATOM 1325 C C . ALA A 1 174 ? 11.175 7.789 -18.078 1.00 71.44 174 ALA A C 1
ATOM 1327 O O . ALA A 1 174 ? 12.297 7.399 -18.404 1.00 71.44 174 ALA A O 1
ATOM 1328 N N . ALA A 1 175 ? 10.203 7.990 -18.975 1.00 68.06 175 ALA A N 1
ATOM 1329 C CA . ALA A 1 175 ? 10.387 7.801 -20.412 1.00 68.06 175 ALA A CA 1
ATOM 1330 C C . ALA A 1 175 ? 11.366 8.831 -21.008 1.00 68.06 175 ALA A C 1
ATOM 1332 O O . ALA A 1 175 ? 12.284 8.465 -21.739 1.00 68.06 175 ALA A O 1
ATOM 1333 N N . VAL A 1 176 ? 11.247 10.110 -20.637 1.00 65.38 176 VAL A N 1
ATOM 1334 C CA . VAL A 1 176 ? 12.151 11.180 -21.103 1.00 65.38 176 VAL A CA 1
ATOM 1335 C C . VAL A 1 176 ? 13.574 10.995 -20.562 1.00 65.38 176 VAL A C 1
ATOM 1337 O O . VAL A 1 176 ? 14.544 11.255 -21.276 1.00 65.38 176 VAL A O 1
ATOM 1340 N N . GLY A 1 177 ? 13.722 10.492 -19.333 1.00 63.16 177 GLY A N 1
ATOM 1341 C CA . GLY A 1 177 ? 15.018 10.118 -18.764 1.00 63.16 177 GLY A CA 1
ATOM 1342 C C . GLY A 1 177 ? 15.719 9.025 -19.575 1.00 63.16 177 GLY A C 1
ATOM 1343 O O . GLY A 1 177 ? 16.901 9.159 -19.889 1.00 63.16 177 GLY A O 1
ATOM 1344 N N . ALA A 1 178 ? 14.983 7.992 -19.997 1.00 62.16 178 ALA A N 1
ATOM 1345 C CA . ALA A 1 178 ? 15.520 6.933 -20.853 1.00 62.16 178 ALA A CA 1
ATOM 1346 C C . ALA A 1 178 ? 15.946 7.460 -22.238 1.00 62.16 178 ALA A C 1
ATOM 1348 O O . ALA A 1 178 ? 17.013 7.098 -22.737 1.00 62.16 178 ALA A O 1
ATOM 1349 N N . VAL A 1 179 ? 15.165 8.373 -22.826 1.00 66.88 179 VAL A N 1
ATOM 1350 C CA . VAL A 1 179 ? 15.475 8.986 -24.130 1.00 66.88 179 VAL A CA 1
ATOM 1351 C C . VAL A 1 179 ? 16.716 9.884 -24.059 1.00 66.88 179 VAL A C 1
ATOM 1353 O O . VAL A 1 179 ? 17.567 9.821 -24.946 1.00 66.88 179 VAL A O 1
ATOM 1356 N N . ARG A 1 180 ? 16.879 10.678 -22.989 1.00 70.56 180 ARG A N 1
ATOM 1357 C CA . ARG A 1 180 ? 18.073 11.524 -22.795 1.00 70.56 180 ARG A CA 1
ATOM 1358 C C . ARG A 1 180 ? 19.353 10.706 -22.618 1.00 70.56 180 ARG A C 1
ATOM 1360 O O . ARG A 1 180 ? 20.375 11.065 -23.197 1.00 70.56 180 ARG A O 1
ATOM 1367 N N . ILE A 1 181 ? 19.293 9.599 -21.874 1.00 70.50 181 ILE A N 1
ATOM 1368 C CA . ILE A 1 181 ? 20.435 8.683 -21.714 1.00 70.50 181 ILE A CA 1
ATOM 1369 C C . ILE A 1 181 ? 20.779 8.018 -23.055 1.00 70.50 181 ILE A C 1
ATOM 1371 O O . ILE A 1 181 ? 21.955 7.921 -23.404 1.00 70.50 181 ILE A O 1
ATOM 1375 N N . GLY A 1 182 ? 19.770 7.632 -23.844 1.00 74.06 182 GLY A N 1
ATOM 1376 C CA . GLY A 1 182 ? 19.968 7.088 -25.190 1.00 74.06 182 GLY A CA 1
ATOM 1377 C C . GLY A 1 182 ? 20.675 8.066 -26.134 1.00 74.06 182 GLY A C 1
ATOM 1378 O O . GLY A 1 182 ? 21.666 7.706 -26.764 1.00 74.06 182 GLY A O 1
ATOM 1379 N N . LEU A 1 183 ? 20.227 9.325 -26.184 1.00 72.94 183 LEU A N 1
ATOM 1380 C CA . LEU A 1 183 ? 20.842 10.375 -27.008 1.00 72.94 183 LEU A CA 1
ATOM 1381 C C . LEU A 1 183 ? 22.293 10.675 -26.605 1.00 72.94 183 LEU A C 1
ATOM 1383 O O . LEU A 1 183 ? 23.148 10.834 -27.476 1.00 72.94 183 LEU A O 1
ATOM 1387 N N . ALA A 1 184 ? 22.586 10.700 -25.301 1.00 71.12 184 ALA A N 1
ATOM 1388 C CA . ALA A 1 184 ? 23.949 10.874 -24.801 1.00 71.12 184 ALA A CA 1
ATOM 1389 C C . ALA A 1 184 ? 24.857 9.682 -25.155 1.00 71.12 184 ALA A C 1
ATOM 1391 O O . ALA A 1 184 ? 26.011 9.870 -25.530 1.00 71.12 184 ALA A O 1
ATOM 1392 N N . ALA A 1 185 ? 24.345 8.449 -25.091 1.00 74.81 185 ALA A N 1
ATOM 1393 C CA . ALA A 1 185 ? 25.112 7.267 -25.482 1.00 74.81 185 ALA A CA 1
ATOM 1394 C C . ALA A 1 185 ? 25.445 7.270 -26.985 1.00 74.81 185 ALA A C 1
ATOM 1396 O O . ALA A 1 185 ? 26.576 6.972 -27.372 1.00 74.81 185 ALA A O 1
ATOM 1397 N N . VAL A 1 186 ? 24.486 7.659 -27.832 1.00 82.81 186 VAL A N 1
ATOM 1398 C CA . VAL A 1 186 ? 24.683 7.757 -29.287 1.00 82.81 186 VAL A CA 1
ATOM 1399 C C . VAL A 1 186 ? 25.696 8.848 -29.643 1.00 82.81 186 VAL A C 1
ATOM 1401 O O . VAL A 1 186 ? 26.560 8.613 -30.488 1.00 82.81 186 VAL A O 1
ATOM 1404 N N . SER A 1 187 ? 25.650 10.014 -28.989 1.00 75.50 187 SER A N 1
ATOM 1405 C CA . SER A 1 187 ? 26.608 11.095 -29.261 1.00 75.50 187 SER A CA 1
ATOM 1406 C C . SER A 1 187 ? 28.036 10.718 -28.858 1.00 75.50 187 SER A C 1
ATOM 1408 O O . SER A 1 187 ? 28.970 10.957 -29.623 1.00 75.50 187 SER A O 1
ATOM 1410 N N . VAL A 1 188 ? 28.214 10.048 -27.715 1.00 80.44 188 VAL A N 1
ATOM 1411 C CA . VAL A 1 188 ? 29.523 9.542 -27.274 1.00 80.44 188 VAL A CA 1
ATOM 1412 C C . VAL A 1 188 ? 30.063 8.497 -28.250 1.00 80.44 188 VAL A C 1
ATOM 1414 O O . VAL A 1 188 ? 31.219 8.589 -28.663 1.00 80.44 188 VAL A O 1
ATOM 1417 N N . LEU A 1 189 ? 29.235 7.540 -28.683 1.00 86.62 189 LEU A N 1
ATOM 1418 C CA . LEU A 1 189 ? 29.639 6.539 -29.677 1.00 86.62 189 LEU A CA 1
ATOM 1419 C C . LEU A 1 189 ? 30.030 7.177 -31.014 1.00 86.62 189 LEU A C 1
ATOM 1421 O O . LEU A 1 189 ? 31.021 6.764 -31.618 1.00 86.62 189 LEU A O 1
ATOM 1425 N N . ALA A 1 190 ? 29.305 8.207 -31.455 1.00 87.31 190 ALA A N 1
ATOM 1426 C CA . ALA A 1 190 ? 29.631 8.939 -32.674 1.00 87.31 190 ALA A CA 1
ATOM 1427 C C . ALA A 1 190 ? 30.998 9.638 -32.576 1.00 87.31 190 ALA A C 1
ATOM 1429 O O . ALA A 1 190 ? 31.801 9.538 -33.504 1.00 87.31 190 ALA A O 1
ATOM 1430 N N . VAL A 1 191 ? 31.304 10.281 -31.443 1.00 84.44 191 VAL A N 1
ATOM 1431 C CA . VAL A 1 191 ? 32.609 10.926 -31.207 1.00 84.44 191 VAL A CA 1
ATOM 1432 C C . VAL A 1 191 ? 33.736 9.894 -31.182 1.00 84.44 191 VAL A C 1
ATOM 1434 O O . VAL A 1 191 ? 34.757 10.089 -31.840 1.00 84.44 191 VAL A O 1
ATOM 1437 N N . VAL A 1 192 ? 33.548 8.767 -30.489 1.00 91.00 192 VAL A N 1
ATOM 1438 C CA . VAL A 1 192 ? 34.540 7.679 -30.438 1.00 91.00 192 VAL A CA 1
ATOM 1439 C C . VAL A 1 192 ? 34.797 7.102 -31.831 1.00 91.00 192 VAL A C 1
ATOM 1441 O O . VAL A 1 192 ? 35.952 6.924 -32.219 1.00 91.00 192 VAL A O 1
ATOM 1444 N N . ALA A 1 193 ? 33.746 6.862 -32.619 1.00 90.38 193 ALA A N 1
ATOM 1445 C CA . ALA A 1 193 ? 33.876 6.375 -33.990 1.00 90.38 193 ALA A CA 1
ATOM 1446 C C . ALA A 1 193 ? 34.620 7.375 -34.891 1.00 90.38 193 ALA A C 1
ATOM 1448 O O . ALA A 1 193 ? 35.443 6.976 -35.720 1.00 90.38 193 ALA A O 1
ATOM 1449 N N . LEU A 1 194 ? 34.369 8.674 -34.714 1.00 91.00 194 LEU A N 1
ATOM 1450 C CA . LEU A 1 194 ? 35.018 9.735 -35.480 1.00 91.00 194 LEU A CA 1
ATOM 1451 C C . LEU A 1 194 ? 36.507 9.859 -35.127 1.00 91.00 194 LEU A C 1
ATOM 1453 O O . LEU A 1 194 ? 37.348 9.910 -36.025 1.00 91.00 194 LEU A O 1
ATOM 1457 N N . LEU A 1 195 ? 36.844 9.810 -33.835 1.00 88.56 195 LEU A N 1
ATOM 1458 C CA . LEU A 1 195 ? 38.228 9.784 -33.356 1.00 88.56 195 LEU A CA 1
ATOM 1459 C C . LEU A 1 195 ? 38.971 8.538 -33.845 1.00 88.56 195 LEU A C 1
ATOM 1461 O O . LEU A 1 195 ? 40.101 8.641 -34.316 1.00 88.56 195 LEU A O 1
ATOM 1465 N N . TRP A 1 196 ? 38.325 7.369 -33.817 1.00 92.19 196 TRP A N 1
ATOM 1466 C CA . TRP A 1 196 ? 38.910 6.135 -34.342 1.00 92.19 196 TRP A CA 1
ATOM 1467 C C . TRP A 1 196 ? 39.165 6.210 -35.851 1.00 92.19 196 TRP A C 1
ATOM 1469 O O . TRP A 1 196 ? 40.186 5.723 -36.339 1.00 92.19 196 TRP A O 1
ATOM 1479 N N . ARG A 1 197 ? 38.266 6.859 -36.603 1.00 90.81 197 ARG A N 1
ATOM 1480 C CA . ARG A 1 197 ? 38.427 7.073 -38.045 1.00 90.81 197 ARG A CA 1
ATOM 1481 C C . ARG A 1 197 ? 39.585 8.023 -38.360 1.00 90.81 197 ARG A C 1
ATOM 1483 O O . ARG A 1 197 ? 40.332 7.749 -39.296 1.00 90.81 197 ARG A O 1
ATOM 1490 N N . LEU A 1 198 ? 39.744 9.098 -37.588 1.00 89.25 198 LEU A N 1
ATOM 1491 C CA . LEU A 1 198 ? 40.828 10.076 -37.755 1.00 89.25 198 LEU A CA 1
ATOM 1492 C C . LEU A 1 198 ? 42.189 9.532 -37.299 1.00 89.25 198 LEU A C 1
ATOM 1494 O O . LEU A 1 198 ? 43.210 9.852 -37.898 1.00 89.25 198 LEU A O 1
ATOM 1498 N N . GLY A 1 199 ? 42.200 8.676 -36.276 1.00 86.69 199 GLY A N 1
ATOM 1499 C CA . GLY A 1 199 ? 43.410 8.078 -35.718 1.00 86.69 199 GLY A CA 1
ATOM 1500 C C . GLY A 1 199 ? 43.965 6.884 -36.496 1.00 86.69 199 GLY A C 1
ATOM 1501 O O . GLY A 1 199 ? 44.973 6.323 -36.070 1.00 86.69 199 GLY A O 1
ATOM 1502 N N . ARG A 1 200 ? 43.349 6.456 -37.612 1.00 84.62 200 ARG A N 1
ATOM 1503 C CA . ARG A 1 200 ? 43.896 5.341 -38.399 1.00 84.62 200 ARG A CA 1
ATOM 1504 C C . ARG A 1 200 ? 45.252 5.750 -38.984 1.00 84.62 200 ARG A C 1
ATOM 1506 O O . ARG A 1 200 ? 45.290 6.629 -39.848 1.00 84.62 200 ARG A O 1
ATOM 1513 N N . PRO A 1 201 ? 46.362 5.110 -38.569 1.00 75.19 201 PRO A N 1
ATOM 1514 C CA . PRO A 1 201 ? 47.670 5.428 -39.113 1.00 75.19 201 PRO A CA 1
ATOM 1515 C C . PRO A 1 201 ? 47.627 5.158 -40.614 1.00 75.19 201 PRO A C 1
ATOM 1517 O O . PRO A 1 201 ? 47.261 4.058 -41.041 1.00 75.19 201 PRO A O 1
ATOM 1520 N N . LYS A 1 202 ? 47.970 6.169 -41.424 1.00 74.94 202 LYS A N 1
ATOM 1521 C CA . LYS A 1 202 ? 48.182 5.981 -42.862 1.00 74.94 202 LYS A CA 1
ATOM 1522 C C . LYS A 1 202 ? 49.207 4.862 -42.997 1.00 74.94 202 LYS A C 1
ATOM 1524 O O . LYS A 1 202 ? 50.373 5.060 -42.657 1.00 74.94 202 LYS A O 1
ATOM 1529 N N . ARG A 1 203 ? 48.755 3.674 -43.423 1.00 75.00 203 ARG A N 1
ATOM 1530 C CA . ARG A 1 203 ? 49.636 2.549 -43.740 1.00 75.00 203 ARG A CA 1
ATOM 1531 C C . ARG A 1 203 ? 50.666 3.098 -44.713 1.00 75.00 203 ARG A C 1
ATOM 1533 O O . ARG A 1 203 ? 50.316 3.429 -45.843 1.00 75.00 203 ARG A O 1
ATOM 1540 N N . LYS A 1 204 ? 51.907 3.255 -44.248 1.00 72.12 204 LYS A N 1
ATOM 1541 C CA . LYS A 1 204 ? 53.035 3.546 -45.123 1.00 72.12 204 LYS A CA 1
ATOM 1542 C C . LYS A 1 204 ? 53.0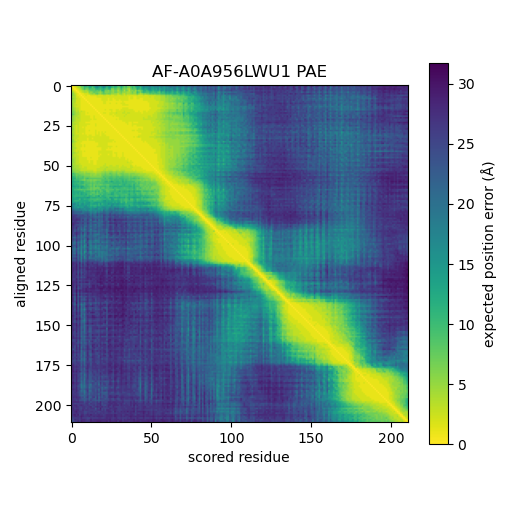91 2.366 -46.082 1.00 72.12 204 LYS A C 1
ATOM 1544 O O . LYS A 1 204 ? 53.425 1.260 -45.664 1.00 72.12 204 LYS A O 1
ATOM 1549 N N . MET A 1 205 ? 52.646 2.575 -47.318 1.00 68.62 205 MET A N 1
ATOM 1550 C CA . MET A 1 205 ? 52.889 1.617 -48.382 1.00 68.62 205 MET A CA 1
ATOM 1551 C C . MET A 1 205 ? 54.402 1.570 -48.519 1.00 68.62 205 MET A C 1
ATOM 1553 O O . MET A 1 205 ? 55.022 2.541 -48.947 1.00 68.62 205 MET A O 1
ATOM 1557 N N . GLY A 1 206 ? 54.994 0.491 -48.007 1.00 74.00 206 GLY A N 1
ATOM 1558 C CA . GLY A 1 206 ? 56.403 0.224 -48.201 1.00 74.00 206 GLY A CA 1
ATOM 1559 C C . GLY A 1 206 ? 56.640 0.200 -49.698 1.00 74.00 206 GLY A C 1
ATOM 1560 O O . GLY A 1 206 ? 56.042 -0.614 -50.401 1.00 74.00 206 GLY A O 1
ATOM 1561 N N . HIS A 1 207 ? 57.459 1.129 -50.181 1.00 60.31 207 HIS A N 1
ATOM 1562 C CA . HIS A 1 207 ? 58.017 1.031 -51.513 1.00 60.31 207 HIS A CA 1
ATOM 1563 C C . HIS A 1 207 ? 58.793 -0.282 -51.562 1.00 60.31 207 HIS A C 1
ATOM 1565 O O . HIS A 1 207 ? 59.818 -0.443 -50.899 1.00 60.31 207 HIS A O 1
ATOM 1571 N N . ALA A 1 208 ? 58.232 -1.249 -52.282 1.00 67.00 208 ALA A N 1
ATOM 1572 C CA . ALA A 1 208 ? 58.932 -2.455 -52.655 1.00 67.00 208 ALA A CA 1
ATOM 1573 C C . ALA A 1 208 ? 60.112 -2.023 -53.529 1.00 67.00 208 ALA A C 1
ATOM 1575 O O . ALA A 1 208 ? 59.923 -1.567 -54.6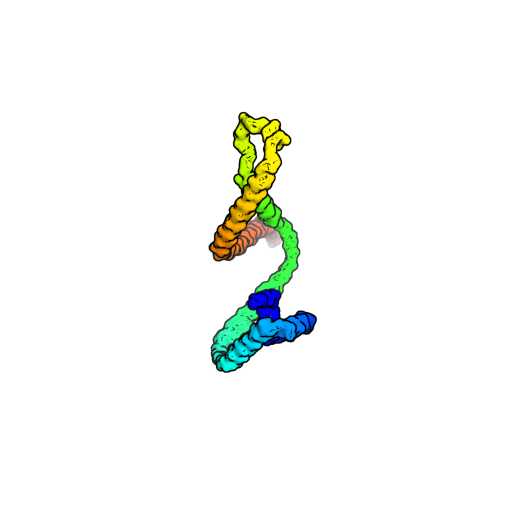56 1.00 67.00 208 ALA A O 1
ATOM 1576 N N . ASN A 1 209 ? 61.319 -2.110 -52.972 1.00 62.88 209 ASN A N 1
ATOM 1577 C CA . ASN A 1 209 ? 62.546 -2.013 -53.746 1.00 62.88 209 ASN A CA 1
ATOM 1578 C C . ASN A 1 209 ? 62.556 -3.177 -54.740 1.00 62.88 209 ASN A C 1
ATOM 1580 O O . ASN A 1 209 ? 62.790 -4.323 -54.354 1.00 62.88 209 ASN A O 1
ATOM 1584 N N . ALA A 1 210 ? 62.277 -2.870 -56.004 1.00 69.06 210 ALA A N 1
ATOM 1585 C CA . ALA A 1 210 ? 62.598 -3.748 -57.115 1.00 69.06 210 ALA A CA 1
ATOM 1586 C C . ALA A 1 210 ? 64.129 -3.771 -57.260 1.00 69.06 210 ALA A C 1
ATOM 1588 O O . ALA A 1 210 ? 64.754 -2.718 -57.404 1.00 69.06 210 ALA A O 1
ATOM 1589 N N . ARG A 1 211 ? 64.707 -4.967 -57.123 1.00 68.69 211 ARG A N 1
ATOM 1590 C CA . ARG A 1 211 ? 66.070 -5.294 -57.553 1.00 68.69 211 ARG A CA 1
ATOM 1591 C C . ARG A 1 211 ? 66.044 -5.718 -59.010 1.00 68.69 211 ARG A C 1
ATOM 1593 O O . ARG A 1 211 ? 65.039 -6.359 -59.389 1.00 68.69 211 ARG A O 1
#